Protein AF-T1ABF8-F1 (afdb_monomer)

Mean predicted aligned error: 7.38 Å

Sequence (272 aa):
TTELENREPRFGQVGGARRVARTIFLGSAPSSVSNQVTARGLDRARIVLGCLQPGQVASVYSDALNRLADRLHYLNASGDKAQDTTRFWFDTRANLRREMEDRKRRFDDKTEVRGKIADALKRVVGNTPSFDGVHIFTPHADVPDDTALRLVVLPPEHWYSRDEARAAHDAVLAYVRHNGSKPRYRSNRLIFLAPDHGTLARVTDAARTALAWGSIVDDVTEGRLNIDLLQKNQAEKELRAAEEVLPRAARECYRWLLCPVQEAPADPKPTV

Radius of gyration: 25.8 Å; Cα contacts (8 Å, |Δi|>4): 402; chains: 1; bounding box: 58×37×78 Å

Secondary structure (DSSP, 8-state):
-HHHHHH-HHHHHHTHHHHHHHHHHHHHGGGSS-TT-SS-SEEHHHHHHHH--TT--HHHHHHHHHHHHHH-TTEEESS-TTSTT-EEEE-SSPPHHHHHHHHHTTS-IIIIIHHHHHHHHHHHHTT-TT-SEEEES--TTTS--SSS-EEEE--TTS-B-SS--HHHHHHHHHHHHEETTEEPS-GGGEEEEEEBHHHHHHHHHHHHHHHHHHHHHHHHHTTSS---HHHHHHHHHHHHHHHHHHHHHHHHHEEEEE--B-SSTT-SS-B-

Organism: NCBI:txid410659

pLDDT: mean 90.38, std 8.13, range [48.5, 97.56]

Solvent-accessible surface area (backbone atoms only — not comparable to full-atom values): 14819 Å² total; per-residue (Å²): 86,68,70,59,23,72,76,35,62,80,32,41,80,70,42,28,37,52,38,42,52,49,39,32,46,66,66,9,52,79,37,60,80,43,98,76,54,93,66,60,34,39,35,44,60,60,40,44,62,68,50,61,55,93,97,60,66,65,64,60,40,55,50,33,47,52,56,43,55,73,67,41,44,34,40,41,62,77,56,61,84,89,43,61,82,26,20,33,26,55,47,96,58,69,27,69,67,46,56,29,60,64,42,35,73,69,62,48,67,83,55,59,36,43,49,51,47,48,56,34,43,46,76,72,55,57,82,48,86,92,36,81,40,66,36,73,61,59,55,43,57,78,50,84,81,54,91,57,41,32,38,39,34,49,44,83,85,25,24,33,42,98,92,49,44,61,53,28,45,58,49,52,52,48,45,41,49,24,38,56,97,40,76,39,86,45,42,88,30,54,38,36,37,22,27,30,54,92,40,42,66,58,33,53,51,35,29,30,49,26,50,21,31,44,54,51,50,50,31,41,73,71,63,76,43,91,70,56,72,68,57,48,54,48,43,53,52,52,25,52,53,32,56,63,47,33,45,54,38,44,55,70,16,53,65,45,77,46,59,67,44,66,92,50,95,81,55,93,66,67,48,102

Foldseek 3Di:
DVVVCVVPVLCVVLVLLVQLVVQFAVQQVVVQPDPPPPDGADFPVSSLVSRDDPPDDSVSNLVSNVVCCLPPQQKDWLDDSPDRRIGIHGYPHGALNVLLVVQLVVDDCVPQLQVLLQVLCCVQPVPDPQFPGEAECHQLQPDDLDPTAYEYEHTLQQADDPVDNCSVVVRLQCSLQDNDVDGRDRSQSYKYWHFHPVLSVVLSSLSSSLVSLVVVLVCVVVVVDDDDPSSNVVSVVSNVVSSVVNSVSSVVTRDDMDRFDDPDPPDPGTDD

Structure (mmCIF, N/CA/C/O backbone):
data_AF-T1ABF8-F1
#
_entry.id   AF-T1ABF8-F1
#
loop_
_atom_site.group_PDB
_atom_site.id
_atom_site.type_symbol
_atom_site.label_atom_id
_atom_site.label_alt_id
_atom_site.label_comp_id
_atom_site.label_asym_id
_atom_site.label_entity_id
_atom_site.label_seq_id
_atom_site.pdbx_PDB_ins_code
_atom_site.Cartn_x
_atom_site.Cartn_y
_atom_site.Cartn_z
_atom_site.occupancy
_atom_site.B_iso_or_equiv
_atom_site.auth_seq_id
_atom_site.auth_comp_id
_atom_site.auth_asym_id
_atom_site.auth_atom_id
_atom_site.pdbx_PDB_model_num
ATOM 1 N N . THR A 1 1 ? -23.332 1.045 14.043 1.00 85.00 1 THR A N 1
ATOM 2 C CA . THR A 1 1 ? -23.798 -0.240 14.617 1.00 85.00 1 THR A CA 1
ATOM 3 C C . THR A 1 1 ? -24.877 -0.872 13.753 1.00 85.00 1 THR A C 1
ATOM 5 O O . THR A 1 1 ? -24.666 -1.997 13.331 1.00 85.00 1 THR A O 1
ATOM 8 N N . THR A 1 2 ? -25.952 -0.156 13.400 1.00 89.06 2 THR A N 1
ATOM 9 C CA . THR A 1 2 ? -27.046 -0.661 12.540 1.00 89.06 2 THR A CA 1
ATOM 10 C C . THR A 1 2 ? -26.567 -1.196 11.190 1.00 89.06 2 THR A C 1
ATOM 12 O O . THR A 1 2 ? -26.960 -2.276 10.779 1.00 89.06 2 THR A O 1
ATOM 15 N N . GLU A 1 3 ? -25.647 -0.493 10.526 1.00 90.56 3 GLU A N 1
ATOM 16 C CA . GLU A 1 3 ? -25.069 -0.961 9.259 1.00 90.56 3 GLU A CA 1
ATOM 17 C C . GLU A 1 3 ? -24.352 -2.319 9.395 1.00 90.56 3 GLU A C 1
ATOM 19 O O . GLU A 1 3 ? -24.458 -3.169 8.515 1.00 90.56 3 GLU A O 1
ATOM 24 N N . LEU A 1 4 ? -23.641 -2.549 10.508 1.00 90.31 4 LEU A N 1
ATOM 25 C CA . LEU A 1 4 ? -22.959 -3.822 10.771 1.00 90.31 4 LEU A CA 1
ATOM 26 C C . LEU A 1 4 ? -23.971 -4.951 11.011 1.00 90.31 4 LEU A C 1
ATOM 28 O O . LEU A 1 4 ? -23.791 -6.046 10.492 1.00 90.31 4 LEU A O 1
ATOM 32 N N . GLU A 1 5 ? -25.042 -4.671 11.752 1.00 92.12 5 GLU A N 1
ATOM 33 C CA . GLU A 1 5 ? -26.131 -5.620 12.018 1.00 92.12 5 GLU A CA 1
ATOM 34 C C . GLU A 1 5 ? -26.922 -5.972 10.752 1.00 92.12 5 GLU A C 1
ATOM 36 O O . GLU A 1 5 ? -27.279 -7.130 10.564 1.00 92.12 5 GLU A O 1
ATOM 41 N N . ASN A 1 6 ? -27.137 -5.005 9.856 1.00 92.38 6 ASN A N 1
ATOM 42 C CA . ASN A 1 6 ? -27.822 -5.232 8.583 1.00 92.38 6 ASN A CA 1
ATOM 43 C C . ASN A 1 6 ? -26.978 -6.066 7.609 1.00 92.38 6 ASN A C 1
ATOM 45 O O . ASN A 1 6 ? -27.523 -6.867 6.857 1.00 92.38 6 ASN A O 1
ATOM 49 N N . ARG A 1 7 ? -25.649 -5.884 7.609 1.00 91.38 7 ARG A N 1
ATOM 50 C CA . ARG A 1 7 ? -24.738 -6.679 6.767 1.00 91.38 7 ARG A CA 1
ATOM 51 C C . ARG A 1 7 ? -24.538 -8.101 7.283 1.00 91.38 7 ARG A C 1
ATOM 53 O O . ARG A 1 7 ? -24.259 -8.991 6.489 1.00 91.38 7 ARG A O 1
ATOM 60 N N . GLU A 1 8 ? -24.637 -8.311 8.593 1.00 92.00 8 GLU A N 1
ATOM 61 C CA . GLU A 1 8 ? -24.385 -9.606 9.224 1.00 92.00 8 GLU A CA 1
ATOM 62 C C . GLU A 1 8 ? -25.587 -10.051 10.074 1.00 92.00 8 GLU A C 1
ATOM 64 O O . GLU A 1 8 ? -25.680 -9.686 11.252 1.00 92.00 8 GLU A O 1
ATOM 69 N N . PRO A 1 9 ? -26.477 -10.905 9.523 1.00 91.19 9 PRO A N 1
ATOM 70 C CA . PRO A 1 9 ? -27.715 -11.319 10.187 1.00 91.19 9 PRO A CA 1
ATOM 71 C C . PRO A 1 9 ? -27.511 -11.900 11.591 1.00 91.19 9 PRO A C 1
ATOM 73 O O . PRO A 1 9 ? -28.315 -11.647 12.487 1.00 91.19 9 PRO A O 1
ATOM 76 N N . ARG A 1 10 ? -26.394 -12.608 11.817 1.00 92.81 10 ARG A N 1
ATOM 77 C CA . ARG A 1 10 ? -26.006 -13.149 13.132 1.00 92.81 10 ARG A CA 1
ATOM 78 C C . ARG A 1 10 ? -25.895 -12.079 14.223 1.00 92.81 10 ARG A C 1
ATOM 80 O O . ARG A 1 10 ? -26.233 -12.342 15.371 1.00 92.81 10 ARG A O 1
ATOM 87 N N . PHE A 1 11 ? -25.444 -10.870 13.881 1.00 93.00 11 PHE A N 1
ATOM 88 C CA . PHE A 1 11 ? -25.396 -9.748 14.818 1.00 93.00 11 PHE A CA 1
ATOM 89 C C . PHE A 1 11 ? -26.762 -9.079 14.939 1.00 93.00 11 PHE A C 1
ATOM 91 O O . PHE A 1 11 ? -27.145 -8.688 16.041 1.00 93.00 11 PHE A O 1
ATOM 98 N N . GLY A 1 12 ? -27.503 -8.977 13.832 1.00 91.88 12 GLY A N 1
ATOM 99 C CA . GLY A 1 12 ? -28.845 -8.398 13.801 1.00 91.88 12 GLY A CA 1
ATOM 100 C C . GLY A 1 12 ? -29.843 -9.124 14.703 1.00 91.88 12 GLY A C 1
ATOM 101 O O . GLY A 1 12 ? -30.522 -8.468 15.490 1.00 91.88 12 GLY A O 1
ATOM 102 N N . GLN A 1 13 ? -29.870 -10.461 14.671 1.00 91.81 13 GLN A N 1
ATOM 103 C CA . GLN A 1 13 ? -30.802 -11.286 15.458 1.00 91.81 13 GLN A CA 1
ATOM 104 C C . GLN A 1 13 ? -30.734 -11.020 16.968 1.00 91.81 13 GLN A C 1
ATOM 106 O O . GLN A 1 13 ? -31.753 -11.051 17.653 1.00 91.81 13 GLN A O 1
ATOM 111 N N . VAL A 1 14 ? -29.540 -10.734 17.492 1.00 92.88 14 VAL A N 1
ATOM 112 C CA . VAL A 1 14 ? -29.321 -10.496 18.930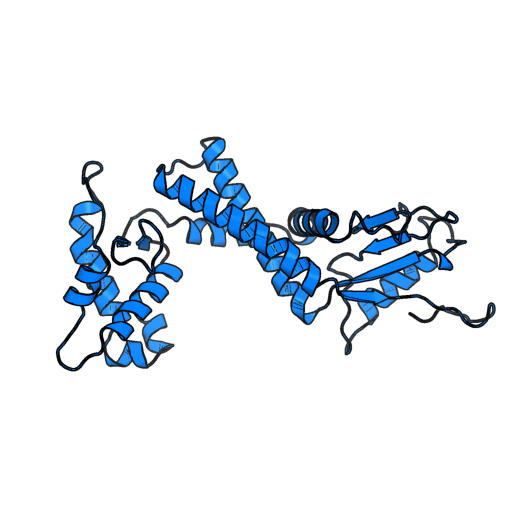 1.00 92.88 14 VAL A CA 1
ATOM 113 C C . VAL A 1 14 ? -29.104 -9.016 19.271 1.00 92.88 14 VAL A C 1
ATOM 115 O O . VAL A 1 14 ? -28.967 -8.661 20.444 1.00 92.88 14 VAL A O 1
ATOM 118 N N . GLY A 1 15 ? -29.081 -8.128 18.270 1.00 93.50 15 GLY A N 1
ATOM 119 C CA . GLY A 1 15 ? -28.676 -6.727 18.436 1.00 93.50 15 GLY A CA 1
ATOM 120 C C . GLY A 1 15 ? -27.244 -6.594 18.966 1.00 93.50 15 GLY A C 1
ATOM 121 O O . GLY A 1 15 ? -26.967 -5.761 19.835 1.00 93.50 15 GLY A O 1
ATOM 122 N N . GLY A 1 16 ? -26.355 -7.483 18.513 1.00 93.50 16 GLY A N 1
ATOM 123 C CA . GLY A 1 16 ? -25.040 -7.713 19.104 1.00 93.50 16 GLY A CA 1
ATOM 124 C C . GLY A 1 16 ? -24.152 -6.475 19.083 1.00 93.50 16 GLY A C 1
ATOM 125 O O . GLY A 1 16 ? -23.595 -6.089 20.111 1.00 93.50 16 GLY A O 1
ATOM 126 N N . ALA A 1 17 ? -24.077 -5.794 17.939 1.00 94.50 17 ALA A N 1
ATOM 127 C CA . ALA A 1 17 ? -23.240 -4.609 17.791 1.00 94.50 17 ALA A CA 1
ATOM 128 C C . ALA A 1 17 ? -23.753 -3.439 18.645 1.00 94.50 17 ALA A C 1
ATOM 130 O O . ALA A 1 17 ? -22.970 -2.693 19.233 1.00 94.50 17 ALA A O 1
ATOM 131 N N . ARG A 1 18 ? -25.075 -3.262 18.736 1.00 94.62 18 ARG A N 1
ATOM 132 C CA . ARG A 1 18 ? -25.681 -2.206 19.552 1.00 94.62 18 ARG A CA 1
ATOM 133 C C . ARG A 1 18 ? -25.487 -2.448 21.043 1.00 94.62 18 ARG A C 1
ATOM 135 O O . ARG A 1 18 ? -25.180 -1.493 21.754 1.00 94.62 18 ARG A O 1
ATOM 142 N N . ARG A 1 19 ? -25.650 -3.690 21.508 1.00 95.19 19 ARG A N 1
ATOM 143 C CA . ARG A 1 19 ? -25.398 -4.070 22.908 1.00 95.19 19 ARG A CA 1
ATOM 144 C C . ARG A 1 19 ? -23.944 -3.799 23.278 1.00 95.19 19 ARG A C 1
ATOM 146 O O . ARG A 1 19 ? -23.711 -3.035 24.204 1.00 95.19 19 ARG A O 1
ATOM 153 N N . VAL A 1 20 ? -22.993 -4.290 22.478 1.00 96.00 20 VAL A N 1
ATOM 154 C CA . VAL A 1 20 ? -21.555 -4.049 22.694 1.00 96.00 20 VAL A CA 1
ATOM 155 C C . VAL A 1 20 ? -21.240 -2.559 22.758 1.00 96.00 20 VAL A C 1
ATOM 157 O O . VAL A 1 20 ? -20.637 -2.100 23.725 1.00 96.00 20 VAL A O 1
ATOM 160 N N . ALA A 1 21 ? -21.698 -1.780 21.776 1.00 94.50 21 ALA A N 1
ATOM 161 C CA . ALA A 1 21 ? -21.443 -0.345 21.759 1.00 94.50 21 ALA A CA 1
ATOM 162 C C . ALA A 1 21 ? -22.041 0.377 22.980 1.00 94.50 21 ALA A C 1
ATOM 164 O O . ALA A 1 21 ? -21.380 1.238 23.551 1.00 94.50 21 ALA A O 1
ATOM 165 N N . ARG A 1 22 ? -23.260 0.022 23.412 1.00 94.19 22 ARG A N 1
ATOM 166 C CA . ARG A 1 22 ? -23.899 0.613 24.602 1.00 94.19 22 ARG A CA 1
ATOM 167 C C . ARG A 1 22 ? -23.165 0.252 25.887 1.00 94.19 22 ARG A C 1
ATOM 169 O O . ARG A 1 22 ? -22.944 1.137 26.706 1.00 94.19 22 ARG A O 1
ATOM 176 N N . THR A 1 23 ? -22.766 -1.007 26.042 1.00 94.56 23 THR A N 1
ATOM 177 C CA . THR A 1 23 ? -22.018 -1.475 27.214 1.00 94.56 23 THR A CA 1
ATOM 178 C C . THR A 1 23 ? -20.687 -0.744 27.335 1.00 94.56 23 THR A C 1
ATOM 180 O O . THR A 1 23 ? -20.371 -0.242 28.410 1.00 94.56 23 THR A O 1
ATOM 183 N N . ILE A 1 24 ? -19.947 -0.600 26.228 1.00 93.56 24 ILE A N 1
ATOM 184 C CA . ILE A 1 24 ? -18.704 0.182 26.214 1.00 93.56 24 ILE A CA 1
ATOM 185 C C . ILE A 1 24 ? -19.002 1.641 26.540 1.00 93.56 24 ILE A C 1
ATOM 187 O O . ILE A 1 24 ? -18.386 2.185 27.443 1.00 93.56 24 ILE A O 1
ATOM 191 N N . PHE A 1 25 ? -19.957 2.269 25.849 1.00 90.81 25 PHE A N 1
ATOM 192 C CA . PHE A 1 25 ? -20.275 3.683 26.042 1.00 90.81 25 PHE A CA 1
ATOM 193 C C . PHE A 1 25 ? -20.616 4.002 27.499 1.00 90.81 25 PHE A C 1
ATOM 195 O O . PHE A 1 25 ? -19.994 4.879 28.090 1.00 90.81 25 PHE A O 1
ATOM 202 N N . LEU A 1 26 ? -21.538 3.248 28.100 1.00 90.19 26 LEU A N 1
ATOM 203 C CA . LEU A 1 26 ? -21.964 3.461 29.483 1.00 90.19 26 LEU A CA 1
ATOM 204 C C . LEU A 1 26 ? -20.863 3.111 30.489 1.00 90.19 26 LEU A C 1
ATOM 206 O O . LEU A 1 26 ? -20.662 3.847 31.451 1.00 90.19 26 LEU A O 1
ATOM 210 N N . GLY A 1 27 ? -20.132 2.016 30.272 1.00 86.81 27 GLY A N 1
ATOM 211 C CA . GLY A 1 27 ? -19.106 1.572 31.213 1.00 86.81 27 GLY A CA 1
ATOM 212 C C . GLY A 1 27 ? -17.767 2.304 31.088 1.00 86.81 27 GLY A C 1
ATOM 213 O O . GLY A 1 27 ? -17.004 2.315 32.048 1.00 86.81 27 GLY A O 1
ATOM 214 N N . SER A 1 28 ? -17.472 2.938 29.946 1.00 83.56 28 SER A N 1
ATOM 215 C CA . SER A 1 28 ? -16.249 3.731 29.744 1.00 83.56 28 SER A CA 1
ATOM 216 C C . SER A 1 28 ? -16.435 5.234 29.972 1.00 83.56 28 SER A C 1
ATOM 218 O O . SER A 1 28 ? -15.438 5.935 30.133 1.00 83.56 28 SER A O 1
ATOM 220 N N . ALA A 1 29 ? -17.678 5.735 30.002 1.00 72.69 29 ALA A N 1
ATOM 221 C CA . ALA A 1 29 ? -17.991 7.160 30.177 1.00 72.69 29 ALA A CA 1
ATOM 222 C C . ALA A 1 29 ? -17.359 7.819 31.426 1.00 72.69 29 ALA A C 1
ATOM 224 O O . ALA A 1 29 ? -16.876 8.947 31.313 1.00 72.69 29 ALA A O 1
ATOM 225 N N . PRO A 1 30 ? -17.266 7.158 32.599 1.00 65.00 30 PRO A N 1
ATOM 226 C CA . PRO A 1 30 ? -16.587 7.746 33.759 1.00 65.00 30 PRO A CA 1
ATOM 227 C C . PRO A 1 30 ? -15.083 7.976 33.533 1.00 65.00 30 PRO A C 1
ATOM 229 O O . PRO A 1 30 ? -14.475 8.827 34.175 1.00 65.00 30 PRO A O 1
ATOM 232 N N . SER A 1 31 ? -14.471 7.226 32.609 1.00 63.84 31 SER A N 1
ATOM 233 C CA . SER A 1 31 ? -13.031 7.256 32.334 1.00 63.84 31 SER A CA 1
ATOM 234 C C . SER A 1 31 ? -12.631 8.165 31.171 1.00 63.84 31 SER A C 1
ATOM 236 O O . SER A 1 31 ? -11.440 8.334 30.923 1.00 63.84 31 SER A O 1
ATOM 238 N N . SER A 1 32 ? -13.582 8.737 30.428 1.00 57.53 32 SER A N 1
ATOM 239 C CA . SER A 1 32 ? -13.280 9.627 29.297 1.00 57.53 32 SER A CA 1
ATOM 240 C C . SER A 1 32 ? -13.036 11.084 29.702 1.00 57.53 32 SER A C 1
ATOM 242 O O . SER A 1 32 ? -12.454 11.821 28.916 1.00 57.53 32 SER A O 1
ATOM 244 N N . VAL A 1 33 ? -13.458 11.496 30.905 1.00 57.94 33 VAL A N 1
ATOM 245 C CA . VAL A 1 33 ? -13.425 12.902 31.371 1.00 57.94 33 VAL A CA 1
ATOM 246 C C . VAL A 1 33 ? -12.251 13.188 32.321 1.00 57.94 33 VAL A C 1
ATOM 248 O O . VAL A 1 33 ? -11.856 14.334 32.506 1.00 57.94 33 VAL A O 1
ATOM 251 N N . SER A 1 34 ? -11.662 12.149 32.913 1.00 55.34 34 SER A N 1
ATOM 252 C CA . SER A 1 34 ? -10.601 12.271 33.912 1.00 55.34 34 SER A CA 1
ATOM 253 C C . SER A 1 34 ? -9.258 11.811 33.336 1.00 55.34 34 SER A C 1
ATOM 255 O O . SER A 1 34 ? -9.060 10.631 33.051 1.00 55.34 34 SER A O 1
ATOM 257 N N . ASN A 1 35 ? -8.305 12.744 33.220 1.00 53.62 35 ASN A N 1
ATOM 258 C CA . ASN A 1 35 ? -6.903 12.455 32.875 1.00 53.62 35 ASN A CA 1
ATOM 259 C C . ASN A 1 35 ? -6.164 11.650 33.970 1.00 53.62 35 ASN A C 1
ATOM 261 O O . ASN A 1 35 ? -5.006 11.295 33.784 1.00 53.62 35 ASN A O 1
ATOM 265 N N . GLN A 1 36 ? -6.811 11.385 35.112 1.00 48.50 36 GLN A N 1
ATOM 266 C CA . GLN A 1 36 ? -6.239 10.702 36.277 1.00 48.50 36 GLN A CA 1
ATOM 267 C C . GLN A 1 36 ? -6.786 9.284 36.497 1.00 48.50 36 GLN A C 1
ATOM 269 O O . GLN A 1 36 ? -6.429 8.644 37.486 1.00 48.50 36 GLN A O 1
ATOM 274 N N . VAL A 1 37 ? -7.650 8.756 35.620 1.00 54.69 37 VAL A N 1
ATOM 275 C CA . VAL A 1 37 ? -8.109 7.368 35.778 1.00 54.69 37 VAL A CA 1
ATOM 276 C C . VAL A 1 37 ? -6.951 6.420 35.473 1.00 54.69 37 VAL A C 1
ATOM 278 O O . VAL A 1 37 ? -6.528 6.292 34.328 1.00 54.69 37 VAL A O 1
ATOM 281 N N . THR A 1 38 ? -6.486 5.709 36.503 1.00 56.44 38 THR A N 1
ATOM 282 C CA . THR A 1 38 ? -5.406 4.705 36.460 1.00 56.44 38 THR A CA 1
ATOM 283 C C . THR A 1 38 ? -5.627 3.602 35.431 1.00 56.44 38 THR A C 1
ATOM 285 O O . THR A 1 38 ? -4.679 2.915 35.060 1.00 56.44 38 THR A O 1
ATOM 288 N N . ALA A 1 39 ? -6.861 3.407 34.956 1.00 65.44 39 ALA A N 1
ATOM 289 C CA . ALA A 1 39 ? -7.153 2.413 33.942 1.00 65.44 39 ALA A CA 1
ATOM 290 C C . ALA A 1 39 ? -8.395 2.778 33.098 1.00 65.44 39 ALA A C 1
ATOM 292 O O . ALA A 1 39 ? -9.536 2.574 33.516 1.00 65.44 39 ALA A O 1
ATOM 293 N N . ARG A 1 40 ? -8.163 3.323 31.898 1.00 78.12 40 ARG A N 1
ATOM 294 C CA . ARG A 1 40 ? -9.200 3.784 30.959 1.00 78.12 40 ARG A CA 1
ATOM 295 C C . ARG A 1 40 ? -9.941 2.611 30.302 1.00 78.12 40 ARG A C 1
ATOM 297 O O . ARG A 1 40 ? -9.314 1.651 29.861 1.00 78.12 40 ARG A O 1
ATOM 304 N N . GLY A 1 41 ? -11.267 2.708 30.196 1.00 86.75 41 GLY A N 1
ATOM 305 C CA . GLY A 1 41 ? -12.094 1.748 29.454 1.00 86.75 41 GLY A CA 1
ATOM 306 C C . GLY A 1 41 ? -12.405 0.435 30.172 1.00 86.75 41 GLY A C 1
ATOM 307 O O . GLY A 1 41 ? -12.006 0.207 31.315 1.00 86.75 41 GLY A O 1
ATOM 308 N N . LEU A 1 42 ? -13.140 -0.431 29.472 1.00 90.69 42 LEU A N 1
ATOM 309 C CA . LEU A 1 42 ? -13.598 -1.737 29.952 1.00 90.69 42 LEU A CA 1
ATOM 310 C C . LEU A 1 42 ? -12.811 -2.868 29.299 1.00 90.69 42 LEU A C 1
ATOM 312 O O . LEU A 1 42 ? -12.587 -2.831 28.092 1.00 90.69 42 LEU A O 1
ATOM 316 N N . ASP A 1 43 ? -12.440 -3.879 30.082 1.00 90.62 43 ASP A N 1
ATOM 317 C CA . ASP A 1 43 ? -11.838 -5.108 29.561 1.00 90.62 43 ASP A CA 1
ATOM 318 C C . ASP A 1 43 ? -12.839 -5.930 28.719 1.00 90.62 43 ASP A C 1
ATOM 320 O O . ASP A 1 43 ? -14.064 -5.760 28.791 1.00 90.62 43 ASP A O 1
ATOM 324 N N . ARG A 1 44 ? -12.305 -6.827 27.884 1.00 91.06 44 ARG A N 1
ATOM 325 C CA . ARG A 1 44 ? -13.097 -7.655 26.964 1.00 91.06 44 ARG A CA 1
ATOM 326 C C . ARG A 1 44 ? -14.131 -8.501 27.709 1.00 91.06 44 ARG A C 1
ATOM 328 O O . ARG A 1 44 ? -15.284 -8.581 27.280 1.00 91.06 44 ARG A O 1
ATOM 335 N N . ALA A 1 45 ? -13.734 -9.094 28.834 1.00 89.62 45 ALA A N 1
ATOM 336 C CA . ALA A 1 45 ? -14.586 -9.961 29.640 1.00 89.62 45 ALA A CA 1
ATOM 337 C C . ALA A 1 45 ? -15.817 -9.219 30.190 1.00 89.62 45 ALA A C 1
ATOM 339 O O . ALA A 1 45 ? -16.939 -9.709 30.050 1.00 89.62 45 ALA A O 1
ATOM 340 N N . ARG A 1 46 ? -15.648 -8.006 30.737 1.00 91.12 46 ARG A N 1
ATOM 341 C CA . ARG A 1 46 ? -16.754 -7.169 31.236 1.00 91.12 46 ARG A CA 1
ATOM 342 C C . ARG A 1 46 ? -17.689 -6.735 30.121 1.00 91.12 46 ARG A C 1
ATOM 344 O O . ARG A 1 46 ? -18.899 -6.699 30.332 1.00 91.12 46 ARG A O 1
ATOM 351 N N . ILE A 1 47 ? -17.156 -6.419 28.940 1.00 94.06 47 ILE A N 1
ATOM 352 C CA . ILE A 1 47 ? -17.987 -6.048 27.788 1.00 94.06 47 ILE A CA 1
ATOM 353 C C . ILE A 1 47 ? -18.877 -7.223 27.389 1.00 94.06 47 ILE A C 1
ATOM 355 O O . ILE A 1 47 ? -20.084 -7.044 27.238 1.00 94.06 47 ILE A O 1
ATOM 359 N N . VAL A 1 48 ? -18.305 -8.422 27.248 1.00 92.81 48 VAL A N 1
ATOM 360 C CA . VAL A 1 48 ? -19.070 -9.626 26.895 1.00 92.81 48 VAL A CA 1
ATOM 361 C C . VAL A 1 48 ? -20.107 -9.936 27.973 1.00 92.81 48 VAL A C 1
ATOM 363 O O . VAL A 1 48 ? -21.277 -10.123 27.639 1.00 92.81 48 VAL A O 1
ATOM 366 N N . LEU A 1 49 ? -19.722 -9.897 29.252 1.00 92.50 49 LEU A N 1
ATOM 367 C CA . LEU A 1 49 ? -20.628 -10.123 30.380 1.00 92.50 49 LEU A CA 1
ATOM 368 C C . LEU A 1 49 ? -21.805 -9.134 30.391 1.00 92.50 49 LEU A C 1
ATOM 370 O O . LEU A 1 49 ? -22.941 -9.543 30.602 1.00 92.50 49 LEU A O 1
ATOM 374 N N . GLY A 1 50 ? -21.558 -7.853 30.107 1.00 92.31 50 GLY A N 1
ATOM 375 C CA . GLY A 1 50 ? -22.606 -6.830 30.052 1.00 92.31 50 GLY A CA 1
ATOM 376 C C . GLY A 1 50 ? -23.542 -6.941 28.841 1.00 92.31 50 GLY A C 1
ATOM 377 O O . GLY A 1 50 ? -24.597 -6.312 28.826 1.00 92.31 50 GLY A O 1
ATOM 378 N N . CYS A 1 51 ? -23.178 -7.718 27.816 1.00 93.69 51 CYS A N 1
ATOM 379 C CA . CYS A 1 51 ? -23.992 -7.896 26.608 1.00 93.69 51 CYS A CA 1
ATOM 380 C C . CYS A 1 51 ? -24.759 -9.219 26.571 1.00 93.69 51 CYS A C 1
ATOM 382 O O . CYS A 1 51 ? -25.830 -9.278 25.957 1.00 93.69 51 CYS A O 1
ATOM 384 N N . LEU A 1 52 ? -24.193 -10.266 27.176 1.00 93.38 52 LEU A N 1
ATOM 385 C CA . LEU A 1 52 ? -24.672 -11.639 27.077 1.00 93.38 52 LEU A CA 1
ATOM 386 C C . LEU A 1 52 ? -26.093 -11.784 27.645 1.00 93.38 52 LEU A C 1
ATOM 388 O O . LEU A 1 52 ? -26.470 -11.127 28.615 1.00 93.38 52 LEU A O 1
ATOM 392 N N . GLN A 1 53 ? -26.896 -12.649 27.027 1.00 91.88 53 GLN A N 1
ATOM 393 C CA . GLN A 1 53 ? -28.203 -13.069 27.539 1.00 91.88 53 GLN A CA 1
ATOM 394 C C . GLN A 1 53 ? -28.268 -14.598 27.585 1.00 91.88 53 GLN A C 1
ATOM 396 O O . GLN A 1 53 ? -27.547 -15.256 26.826 1.00 91.88 53 GLN A O 1
ATOM 401 N N . PRO A 1 54 ? -29.145 -15.177 28.424 1.00 93.00 54 PRO A N 1
ATOM 402 C CA . PRO A 1 54 ? -29.385 -16.615 28.429 1.00 93.00 54 PRO A CA 1
ATOM 403 C C . PRO A 1 54 ? -29.712 -17.152 27.026 1.00 93.00 54 PRO A C 1
ATOM 405 O O . PRO A 1 54 ? -30.459 -16.529 26.273 1.00 93.00 54 PRO A O 1
ATOM 408 N N . GLY A 1 55 ? -29.133 -18.302 26.669 1.00 90.69 55 GLY A N 1
ATOM 409 C CA . GLY A 1 55 ? -29.348 -18.955 25.370 1.00 90.69 55 GLY A CA 1
ATOM 410 C C . GLY A 1 55 ? -28.570 -18.357 24.190 1.00 90.69 55 GLY A C 1
ATOM 411 O O . GLY A 1 55 ? -28.726 -18.829 23.067 1.00 90.69 55 GLY A O 1
ATOM 412 N N . GLN A 1 56 ? -27.725 -17.345 24.409 1.00 92.94 56 GLN A N 1
ATOM 413 C CA . GLN A 1 56 ? -26.917 -16.722 23.357 1.00 92.94 56 GLN A CA 1
ATOM 414 C C . GLN A 1 56 ? -25.437 -17.093 23.471 1.00 92.94 56 GLN A C 1
ATOM 416 O O . GLN A 1 56 ? -24.911 -17.311 24.560 1.00 92.94 56 GLN A O 1
ATOM 421 N N . VAL A 1 57 ? -24.744 -17.125 22.332 1.00 93.06 57 VAL A N 1
ATOM 422 C CA . VAL A 1 57 ? -23.331 -17.516 22.266 1.00 93.06 57 VAL A CA 1
ATOM 423 C C . VAL A 1 57 ? -22.425 -16.295 22.446 1.00 93.06 57 VAL A C 1
ATOM 425 O O . VAL A 1 57 ? -22.523 -15.318 21.703 1.00 93.06 57 VAL A O 1
ATOM 428 N N . ALA A 1 58 ? -21.495 -16.362 23.402 1.00 92.38 58 ALA A N 1
ATOM 429 C CA . ALA A 1 58 ? -20.582 -15.262 23.727 1.00 92.38 58 ALA A CA 1
ATOM 430 C C . ALA A 1 58 ? -19.671 -14.845 22.554 1.00 92.38 58 ALA A C 1
ATOM 432 O O . ALA A 1 58 ? -19.383 -13.659 22.384 1.00 92.38 58 ALA A O 1
ATOM 433 N N . SER A 1 59 ? -19.278 -15.794 21.696 1.00 92.12 59 SER A N 1
ATOM 434 C CA . SER A 1 59 ? -18.412 -15.536 20.536 1.00 92.12 59 SER A CA 1
ATOM 435 C C . SER A 1 59 ? -19.007 -14.528 19.547 1.00 92.12 59 SER A C 1
ATOM 437 O O . SER A 1 59 ? -18.261 -13.768 18.932 1.00 92.12 59 SER A O 1
ATOM 439 N N . VAL A 1 60 ? -20.339 -14.450 19.443 1.00 94.19 60 VAL A N 1
ATOM 440 C CA . VAL A 1 60 ? -21.038 -13.471 18.593 1.00 94.19 60 VAL A CA 1
ATOM 441 C C . VAL A 1 60 ? -20.745 -12.044 19.062 1.00 94.19 60 VAL A C 1
ATOM 443 O O . VAL A 1 60 ? -20.473 -11.163 18.248 1.00 94.19 60 VAL A O 1
ATOM 446 N N . TYR A 1 61 ? -20.738 -11.817 20.376 1.00 94.19 61 TYR A N 1
ATOM 447 C CA . TYR A 1 61 ? -20.434 -10.516 20.974 1.00 94.19 61 TYR A CA 1
ATOM 448 C C . TYR A 1 61 ? -18.950 -10.166 20.876 1.00 94.19 61 TYR A C 1
ATOM 450 O O . TYR A 1 61 ? -18.598 -9.028 20.572 1.00 94.19 61 TYR A O 1
ATOM 458 N N . SER A 1 62 ? -18.081 -11.154 21.082 1.00 92.62 62 SER A N 1
ATOM 459 C CA . SER A 1 62 ? -16.635 -11.024 20.905 1.00 92.62 62 SER A CA 1
ATOM 460 C C . SER A 1 62 ? -16.237 -10.649 19.473 1.00 92.62 62 SER A C 1
ATOM 462 O O . SER A 1 62 ? -15.339 -9.827 19.278 1.00 92.62 62 SER A O 1
ATOM 464 N N . ASP A 1 63 ? -16.900 -11.221 18.468 1.00 93.06 63 ASP A N 1
ATOM 465 C CA . ASP A 1 63 ? -16.668 -10.882 17.063 1.00 93.06 63 ASP A CA 1
ATOM 466 C C . ASP A 1 63 ? -17.265 -9.510 16.713 1.00 93.06 63 ASP A C 1
ATOM 468 O O . ASP A 1 63 ? -16.591 -8.669 16.117 1.00 93.06 63 ASP A O 1
ATOM 472 N N . ALA A 1 64 ? -18.482 -9.211 17.186 1.00 94.12 64 ALA A N 1
ATOM 473 C CA . ALA A 1 64 ? -19.078 -7.884 17.034 1.00 94.12 64 ALA A CA 1
ATOM 474 C C . ALA A 1 64 ? -18.179 -6.776 17.620 1.00 94.12 64 ALA A C 1
ATOM 476 O O . ALA A 1 64 ? -18.011 -5.733 16.988 1.00 94.12 64 ALA A O 1
ATOM 477 N N . LEU A 1 65 ? -17.554 -7.006 18.781 1.00 94.06 65 LEU A N 1
ATOM 478 C CA . LEU A 1 65 ? -16.573 -6.097 19.383 1.00 94.06 65 LEU A CA 1
ATOM 479 C C . LEU A 1 65 ? -15.381 -5.836 18.459 1.00 94.06 65 LEU A C 1
ATOM 481 O O . LEU A 1 65 ? -15.037 -4.677 18.230 1.00 94.06 65 LEU A O 1
ATOM 485 N N . ASN A 1 66 ? -14.786 -6.885 17.887 1.00 92.06 66 ASN A N 1
ATOM 486 C CA . ASN A 1 66 ? -13.651 -6.745 16.973 1.00 92.06 66 ASN A CA 1
ATOM 487 C C . ASN A 1 66 ? -14.042 -5.937 15.724 1.00 92.06 66 ASN A C 1
ATOM 489 O O . ASN A 1 66 ? -13.381 -4.950 15.394 1.00 92.06 66 ASN A O 1
ATOM 493 N N . ARG A 1 67 ? -15.181 -6.273 15.101 1.00 91.38 67 ARG A N 1
ATOM 494 C CA . ARG A 1 67 ? -15.718 -5.560 13.928 1.00 91.38 67 ARG A CA 1
ATOM 495 C C . ARG A 1 67 ? -16.004 -4.089 14.220 1.00 91.38 67 ARG A C 1
ATOM 497 O O . ARG A 1 67 ? -15.766 -3.234 13.368 1.00 91.38 67 ARG A O 1
ATOM 504 N N . LEU A 1 68 ? -16.519 -3.777 15.409 1.00 92.25 68 LEU A N 1
ATOM 505 C CA . LEU A 1 68 ? -16.736 -2.395 15.832 1.00 92.25 68 LEU A CA 1
ATOM 506 C C . LEU A 1 68 ? -15.418 -1.669 16.079 1.00 92.25 68 LEU A C 1
ATOM 508 O O . LEU A 1 68 ? -15.277 -0.542 15.622 1.00 92.25 68 LEU A O 1
ATOM 512 N N . ALA A 1 69 ? -14.448 -2.302 16.735 1.00 89.69 69 ALA A N 1
ATOM 513 C CA . ALA A 1 69 ? -13.128 -1.718 16.960 1.00 89.69 69 ALA A CA 1
ATOM 514 C C . ALA A 1 69 ? -12.353 -1.478 15.653 1.00 89.69 69 ALA A C 1
ATOM 516 O O . ALA A 1 69 ? -11.437 -0.662 15.626 1.00 89.69 69 ALA A O 1
ATOM 517 N N . ASP A 1 70 ? -12.660 -2.204 14.575 1.00 85.12 70 ASP A N 1
ATOM 518 C CA . ASP A 1 70 ? -12.087 -1.957 13.244 1.00 85.12 70 ASP A CA 1
ATOM 519 C C . ASP A 1 70 ? -12.780 -0.820 12.483 1.00 85.12 70 ASP A C 1
ATOM 521 O O . ASP A 1 70 ? -12.137 -0.156 11.673 1.00 85.12 70 ASP A O 1
ATOM 525 N N . ARG A 1 71 ? -14.079 -0.591 12.718 1.00 86.62 71 ARG A N 1
ATOM 526 C CA . ARG A 1 71 ? -14.891 0.356 11.931 1.00 86.62 71 ARG A CA 1
ATOM 527 C C . ARG A 1 71 ? -15.161 1.686 12.621 1.00 86.62 71 ARG A C 1
ATOM 529 O O . ARG A 1 71 ? -15.314 2.700 11.951 1.00 86.62 71 ARG A O 1
ATOM 536 N N . LEU A 1 72 ? -15.310 1.690 13.942 1.00 89.25 72 LEU A N 1
ATOM 537 C CA . LEU A 1 72 ? -15.693 2.886 14.681 1.00 89.25 72 LEU A CA 1
ATOM 538 C C . LEU A 1 72 ? -14.479 3.780 14.903 1.00 89.25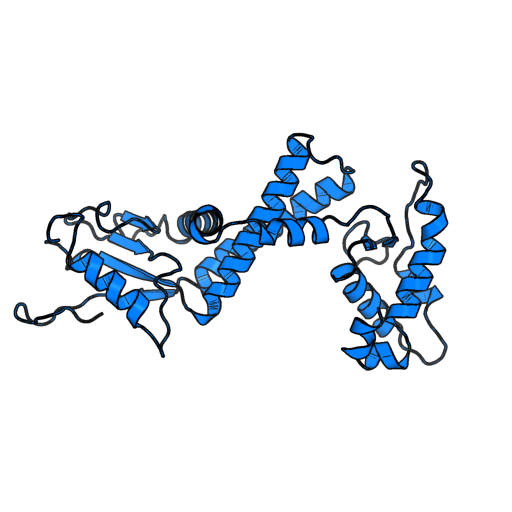 72 LEU A C 1
ATOM 540 O O . LEU A 1 72 ? -13.521 3.409 15.569 1.00 89.25 72 LEU A O 1
ATOM 544 N N . HIS A 1 73 ? -14.577 5.001 14.396 1.00 87.12 73 HIS A N 1
ATOM 545 C CA . HIS A 1 73 ? -13.512 5.996 14.438 1.00 87.12 73 HIS A CA 1
ATOM 546 C C . HIS A 1 73 ? -13.177 6.540 15.826 1.00 87.12 73 HIS A C 1
ATOM 548 O O . HIS A 1 73 ? -12.101 7.087 16.015 1.00 87.12 73 HIS A O 1
ATOM 554 N N . TYR A 1 74 ? -14.097 6.421 16.776 1.00 87.88 74 TYR A N 1
ATOM 555 C CA . TYR A 1 74 ? -13.966 6.970 18.129 1.00 87.88 74 TYR A CA 1
ATOM 556 C C . TYR A 1 74 ? -13.839 5.880 19.194 1.00 87.88 74 TYR A C 1
ATOM 558 O O . TYR A 1 74 ? -13.787 6.173 20.386 1.00 87.88 74 TYR A O 1
ATOM 566 N N . LEU A 1 75 ? -13.823 4.614 18.768 1.00 89.62 75 LEU A N 1
ATOM 567 C CA . LEU A 1 75 ? -13.586 3.483 19.648 1.00 89.62 75 LEU A CA 1
ATOM 568 C C . LEU A 1 75 ? -12.084 3.209 19.678 1.00 89.62 75 LEU A C 1
ATOM 570 O O . LEU A 1 75 ? -11.478 2.906 18.649 1.00 89.62 75 LEU A O 1
ATOM 574 N N . ASN A 1 76 ? -11.496 3.331 20.858 1.00 87.31 76 ASN A N 1
ATOM 575 C CA . ASN A 1 76 ? -10.086 3.082 21.101 1.00 87.31 76 ASN A CA 1
ATOM 576 C C . ASN A 1 76 ? -9.906 1.752 21.834 1.00 87.31 76 ASN A C 1
ATOM 578 O O . ASN A 1 76 ? -10.815 1.281 22.524 1.00 87.31 76 ASN A O 1
ATOM 582 N N . ALA A 1 77 ? -8.728 1.158 21.664 1.00 88.06 77 ALA A N 1
ATOM 583 C CA . ALA A 1 77 ? -8.313 -0.059 22.341 1.00 88.06 77 ALA A CA 1
ATOM 584 C C . ALA A 1 77 ? -6.911 0.138 22.926 1.00 88.06 77 ALA A C 1
ATOM 586 O O . ALA A 1 77 ? -6.083 0.815 22.319 1.00 88.06 77 ALA A O 1
ATOM 587 N N . SER A 1 78 ? -6.632 -0.457 24.086 1.00 84.12 78 SER A N 1
ATOM 588 C CA . SER A 1 78 ? -5.332 -0.320 24.759 1.00 84.12 78 SER A CA 1
ATOM 589 C C . SER A 1 78 ? -4.221 -1.164 24.125 1.00 84.12 78 SER A C 1
ATOM 591 O O . SER A 1 78 ? -3.072 -1.064 24.535 1.00 84.12 78 SER A O 1
ATOM 593 N N . GLY A 1 79 ? -4.544 -2.040 23.176 1.00 81.06 79 GLY A N 1
ATOM 594 C CA . GLY A 1 79 ? -3.584 -2.965 22.589 1.00 81.06 79 GLY A CA 1
ATOM 595 C C . GLY A 1 79 ? -4.254 -3.989 21.682 1.00 81.06 79 GLY A C 1
ATOM 596 O O . GLY A 1 79 ? -5.247 -3.691 21.014 1.00 81.06 79 GLY A O 1
ATOM 597 N N . ASP A 1 80 ? -3.703 -5.202 21.661 1.00 80.69 80 ASP A N 1
ATOM 598 C CA . ASP A 1 80 ? -4.191 -6.284 20.810 1.00 80.69 80 ASP A CA 1
ATOM 599 C C . ASP A 1 80 ? -5.620 -6.695 21.184 1.00 80.69 80 ASP A C 1
ATOM 601 O O . ASP A 1 80 ? -5.883 -7.218 22.264 1.00 80.69 80 ASP A O 1
ATOM 605 N N . LYS A 1 81 ? -6.554 -6.507 20.252 1.00 83.75 81 LYS A N 1
ATOM 606 C CA . LYS A 1 81 ? -7.986 -6.764 20.440 1.00 83.75 81 LYS A CA 1
ATOM 607 C C . LYS A 1 81 ? -8.284 -8.211 20.836 1.00 83.75 81 LYS A C 1
ATOM 609 O O . LYS A 1 81 ? -9.339 -8.449 21.421 1.00 83.75 81 LYS A O 1
ATOM 614 N N . ALA A 1 82 ? -7.399 -9.158 20.519 1.00 79.88 82 ALA A N 1
ATOM 615 C CA . ALA A 1 82 ? -7.571 -10.569 20.850 1.00 79.88 82 ALA A CA 1
ATOM 616 C C . ALA A 1 82 ? -7.316 -10.894 22.332 1.00 79.88 82 ALA A C 1
ATOM 618 O O . ALA A 1 82 ? -7.808 -11.914 22.806 1.00 79.88 82 ALA A O 1
ATOM 619 N N . GLN A 1 83 ? -6.583 -10.050 23.065 1.00 84.56 83 GLN A N 1
ATOM 620 C CA . GLN A 1 83 ? -6.276 -10.295 24.474 1.00 84.56 83 GLN A CA 1
ATOM 621 C C . GLN A 1 83 ? -7.452 -9.918 25.382 1.00 84.56 83 GLN A C 1
ATOM 623 O O . GLN A 1 83 ? -8.090 -8.879 25.202 1.00 84.56 83 GLN A O 1
ATOM 628 N N . ASP A 1 84 ? -7.708 -10.730 26.409 1.00 82.00 84 ASP A N 1
ATOM 629 C CA . ASP A 1 84 ? -8.795 -10.477 27.365 1.00 82.00 84 ASP A CA 1
ATOM 630 C C . ASP A 1 84 ? -8.548 -9.240 28.239 1.00 82.00 84 ASP A C 1
ATOM 632 O O . ASP A 1 84 ? -9.492 -8.571 28.665 1.00 82.00 84 ASP A O 1
ATOM 636 N N . THR A 1 85 ? -7.276 -8.901 28.459 1.00 84.38 85 THR A N 1
ATOM 637 C CA . THR A 1 85 ? -6.833 -7.711 29.197 1.00 84.38 85 THR A CA 1
ATOM 638 C C . THR A 1 85 ? -6.994 -6.418 28.400 1.00 84.38 85 THR A C 1
ATOM 640 O O . THR A 1 85 ? -6.863 -5.332 28.972 1.00 84.38 85 THR A O 1
ATOM 643 N N . THR A 1 86 ? -7.292 -6.507 27.100 1.00 87.44 86 THR A N 1
ATOM 644 C CA . THR A 1 86 ? -7.447 -5.333 26.247 1.00 87.44 86 THR A CA 1
ATOM 645 C C . THR A 1 86 ? -8.690 -4.563 26.623 1.00 87.44 86 THR A C 1
ATOM 647 O O . THR A 1 86 ? -9.800 -5.098 26.694 1.00 87.44 86 THR A O 1
ATOM 650 N N . ARG A 1 87 ? -8.482 -3.271 26.859 1.00 89.00 87 ARG A N 1
ATOM 651 C CA . ARG A 1 87 ? -9.531 -2.350 27.258 1.00 89.00 87 ARG A CA 1
ATOM 652 C C . ARG A 1 87 ? -10.030 -1.561 26.074 1.00 89.00 87 ARG A C 1
ATOM 654 O O . ARG A 1 87 ? -9.232 -1.131 25.246 1.00 89.00 87 ARG A O 1
ATOM 661 N N . PHE A 1 88 ? -11.333 -1.323 26.043 1.00 90.88 88 PHE A N 1
ATOM 662 C CA . PHE A 1 88 ? -12.008 -0.553 25.009 1.00 90.88 88 PHE A CA 1
ATOM 663 C C . PHE A 1 88 ? -12.733 0.642 25.627 1.00 90.88 88 PHE A C 1
ATOM 665 O O . PHE A 1 88 ? -13.350 0.527 26.691 1.00 90.88 88 PHE A O 1
ATOM 672 N N . TRP A 1 89 ? -12.669 1.794 24.965 1.00 90.50 89 TRP A N 1
ATOM 673 C CA . TRP A 1 89 ? -13.374 3.003 25.393 1.00 90.50 89 TRP A CA 1
ATOM 674 C C . TRP A 1 89 ? -13.733 3.895 24.214 1.00 90.50 89 TRP A C 1
ATOM 676 O O . TRP A 1 89 ? -13.038 3.920 23.197 1.00 90.50 89 TRP A O 1
ATOM 686 N N . PHE A 1 90 ? -14.805 4.665 24.379 1.00 88.50 90 PHE A N 1
ATOM 687 C CA . PHE A 1 90 ? -15.086 5.776 23.481 1.00 88.50 90 PHE A CA 1
ATOM 688 C C . PHE A 1 90 ? -14.322 7.025 23.910 1.00 88.50 90 PHE A C 1
ATOM 690 O O . PHE A 1 90 ? -14.213 7.326 25.099 1.00 88.50 90 PHE A O 1
ATOM 697 N N . ASP A 1 91 ? -13.803 7.749 22.928 1.00 82.06 91 ASP A N 1
ATOM 698 C CA . ASP A 1 91 ? -13.137 9.033 23.114 1.00 82.06 91 ASP A CA 1
ATOM 699 C C . ASP A 1 91 ? -13.710 10.066 22.137 1.00 82.06 91 ASP A C 1
ATOM 701 O O . ASP A 1 91 ? -14.244 9.712 21.088 1.00 82.06 91 ASP A O 1
ATOM 705 N N . THR A 1 92 ? -13.598 11.350 22.462 1.00 78.75 92 THR A N 1
ATOM 706 C CA . THR A 1 92 ? -13.954 12.439 21.539 1.00 78.75 92 THR A CA 1
ATOM 707 C C . THR A 1 92 ? -12.911 12.601 20.436 1.00 78.75 92 THR A C 1
ATOM 709 O O . THR A 1 92 ? -13.223 13.087 19.348 1.00 78.75 92 THR A O 1
ATOM 712 N N . ARG A 1 93 ? -11.674 12.161 20.691 1.00 76.88 93 ARG A N 1
ATOM 713 C CA . ARG A 1 93 ? -10.594 12.117 19.702 1.00 76.88 93 ARG A CA 1
ATOM 714 C C . ARG A 1 93 ? -10.705 10.865 18.837 1.00 76.88 93 ARG A C 1
ATOM 716 O O . ARG A 1 93 ? -10.978 9.770 19.331 1.00 76.88 93 ARG A O 1
ATOM 723 N N . ALA A 1 94 ? -10.492 11.038 17.535 1.00 79.88 94 ALA A N 1
ATOM 724 C CA . ALA A 1 94 ? -10.445 9.923 16.602 1.00 79.88 94 ALA A CA 1
ATOM 725 C C . ALA A 1 94 ? -9.272 8.984 16.927 1.00 79.88 94 ALA A C 1
ATOM 727 O O . ALA A 1 94 ? -8.219 9.425 17.387 1.00 79.88 94 ALA A O 1
ATOM 728 N N . ASN A 1 95 ? -9.453 7.690 16.675 1.00 85.00 95 ASN A N 1
ATOM 729 C CA . ASN A 1 95 ? -8.381 6.714 16.792 1.00 85.00 95 ASN A CA 1
ATOM 730 C C . ASN A 1 95 ? -7.371 6.864 15.643 1.00 85.00 95 ASN A C 1
ATOM 732 O O . ASN A 1 95 ? -7.695 7.347 14.554 1.00 85.00 95 ASN A O 1
ATOM 736 N N . LEU A 1 96 ? -6.144 6.395 15.881 1.00 86.81 96 LEU A N 1
ATOM 737 C CA . LEU A 1 96 ? -5.051 6.469 14.906 1.00 86.81 96 LEU A CA 1
ATOM 738 C C . LEU A 1 96 ? -5.390 5.797 13.571 1.00 86.81 96 LEU A C 1
ATOM 740 O O . LEU A 1 96 ? -4.906 6.214 12.526 1.00 86.81 96 LEU A O 1
ATOM 744 N N . ARG A 1 97 ? -6.250 4.773 13.585 1.00 85.12 97 ARG A N 1
ATOM 745 C CA . ARG A 1 97 ? -6.668 4.080 12.365 1.00 85.12 97 ARG A CA 1
ATOM 746 C C . ARG A 1 97 ? -7.507 4.975 11.455 1.00 85.12 97 ARG A C 1
ATOM 748 O O . ARG A 1 97 ? -7.305 4.946 10.248 1.00 85.12 97 ARG A O 1
ATOM 755 N N . ARG A 1 98 ? -8.433 5.766 12.008 1.00 86.50 98 ARG A N 1
ATOM 756 C CA . ARG A 1 98 ? -9.175 6.758 11.219 1.00 86.50 98 ARG A CA 1
ATOM 757 C C . ARG A 1 98 ? -8.220 7.790 10.632 1.00 86.50 98 ARG A C 1
ATOM 759 O O . ARG A 1 98 ? -8.293 8.049 9.440 1.00 86.50 98 ARG A O 1
ATOM 766 N N . GLU A 1 99 ? -7.330 8.335 11.458 1.00 87.94 99 GLU A N 1
ATOM 767 C CA . GLU A 1 99 ? -6.336 9.320 11.018 1.00 87.94 99 GLU A CA 1
ATOM 768 C C . GLU A 1 99 ? -5.495 8.767 9.856 1.00 87.94 99 GLU A C 1
ATOM 770 O O . GLU A 1 99 ? -5.283 9.448 8.855 1.00 87.94 99 GLU A O 1
ATOM 775 N N . MET A 1 100 ? -5.095 7.496 9.944 1.00 92.62 100 MET A N 1
ATOM 776 C CA . MET A 1 100 ? -4.392 6.796 8.872 1.00 92.62 100 MET A CA 1
ATOM 777 C C . MET A 1 100 ? -5.236 6.702 7.597 1.00 92.62 100 MET A C 1
ATOM 779 O O . MET A 1 100 ? -4.751 7.090 6.538 1.00 92.62 100 MET A O 1
ATOM 783 N N . GLU A 1 101 ? -6.494 6.257 7.669 1.00 90.25 101 GLU A N 1
ATOM 784 C CA . GLU A 1 101 ? -7.376 6.170 6.490 1.00 90.25 101 GLU A CA 1
ATOM 785 C C . GLU A 1 101 ? -7.651 7.544 5.853 1.00 90.25 101 GLU A C 1
ATOM 787 O O . GLU A 1 101 ? -7.717 7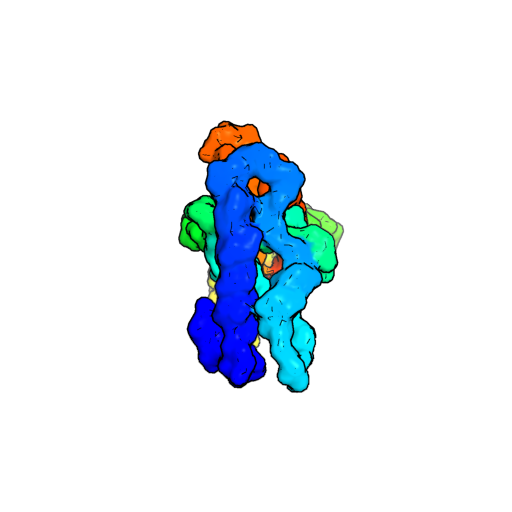.663 4.627 1.00 90.25 101 GLU A O 1
ATOM 792 N N . ASP A 1 102 ? -7.766 8.596 6.665 1.00 91.50 102 ASP A N 1
ATOM 793 C CA . ASP A 1 102 ? -7.951 9.968 6.189 1.00 91.50 102 ASP A CA 1
ATOM 794 C C . ASP A 1 102 ? -6.679 10.500 5.501 1.00 91.50 102 ASP A C 1
ATOM 796 O O . ASP A 1 102 ? -6.770 11.209 4.495 1.00 91.50 102 ASP A O 1
ATOM 800 N N . ARG A 1 103 ? -5.486 10.133 5.991 1.00 92.75 103 ARG A N 1
ATOM 801 C CA . ARG A 1 103 ? -4.195 10.461 5.357 1.00 92.75 103 ARG A CA 1
ATOM 802 C C . ARG A 1 103 ? -3.937 9.648 4.097 1.00 92.75 103 ARG A C 1
ATOM 804 O O . ARG A 1 103 ? -3.460 10.199 3.112 1.00 92.75 103 ARG A O 1
ATOM 811 N N . LYS A 1 104 ? -4.319 8.371 4.085 1.00 93.56 104 LYS A N 1
ATOM 812 C CA . LYS A 1 104 ? -4.169 7.447 2.951 1.00 93.56 104 LYS A CA 1
ATOM 813 C C . LYS A 1 104 ? -4.752 8.008 1.651 1.00 93.56 104 LYS A C 1
ATOM 815 O O . LYS A 1 104 ? -4.221 7.747 0.577 1.00 93.56 104 LYS A O 1
ATOM 820 N N . ARG A 1 105 ? -5.831 8.793 1.751 1.00 91.56 105 ARG A N 1
ATOM 821 C CA . ARG A 1 105 ? -6.514 9.443 0.618 1.00 91.56 105 ARG A CA 1
ATOM 822 C C . ARG A 1 105 ? -5.788 10.670 0.061 1.00 91.56 105 ARG A C 1
ATOM 824 O O . ARG A 1 105 ? -6.169 11.136 -1.005 1.00 91.56 105 ARG A O 1
ATOM 831 N N . ARG A 1 106 ? -4.814 11.221 0.791 1.00 93.25 106 ARG A N 1
ATOM 832 C CA . ARG A 1 106 ? -4.101 12.454 0.421 1.00 93.25 106 ARG A CA 1
ATOM 833 C C . ARG A 1 106 ? -2.885 12.191 -0.464 1.00 93.25 106 ARG A C 1
ATOM 835 O O . ARG A 1 106 ? -2.452 13.116 -1.137 1.00 93.25 106 ARG A O 1
ATOM 842 N N . PHE A 1 107 ? -2.360 10.964 -0.452 1.00 94.12 107 PHE A N 1
ATOM 843 C CA . PHE A 1 107 ? -1.169 10.609 -1.218 1.00 94.12 107 PHE A CA 1
ATOM 844 C C . PHE A 1 107 ? -1.478 10.479 -2.707 1.00 94.12 107 PHE A C 1
ATOM 846 O O . PHE A 1 107 ? -2.439 9.806 -3.093 1.00 94.12 107 PHE A O 1
ATOM 853 N N . ASP A 1 108 ? -0.633 11.090 -3.531 1.00 94.00 108 ASP A N 1
ATOM 854 C CA . ASP A 1 108 ? -0.745 11.010 -4.984 1.00 94.00 108 ASP A CA 1
ATOM 855 C C . ASP A 1 108 ? -0.101 9.727 -5.530 1.00 94.00 108 ASP A C 1
ATOM 857 O O . ASP A 1 108 ? 1.023 9.351 -5.176 1.00 94.00 108 ASP A O 1
ATOM 861 N N . ASP A 1 109 ? -0.809 9.063 -6.446 1.00 91.44 109 ASP A N 1
ATOM 862 C CA . ASP A 1 109 ? -0.367 7.778 -6.989 1.00 91.44 109 ASP A CA 1
ATOM 863 C C . ASP A 1 109 ? 0.878 7.906 -7.868 1.00 91.44 109 ASP A C 1
ATOM 865 O O . ASP A 1 109 ? 1.721 7.005 -7.903 1.00 91.44 109 ASP A O 1
ATOM 869 N N . LYS A 1 110 ? 1.010 9.026 -8.586 1.00 90.00 110 LYS A N 1
ATOM 870 C CA . LYS A 1 110 ? 2.064 9.201 -9.587 1.00 90.00 110 LYS A CA 1
ATOM 871 C C . LYS A 1 110 ? 3.398 9.583 -8.969 1.00 90.00 110 LYS A C 1
ATOM 873 O O . LYS A 1 110 ? 4.428 9.278 -9.571 1.00 90.00 110 LYS A O 1
ATOM 878 N N . THR A 1 111 ? 3.383 10.224 -7.807 1.00 93.19 111 THR A N 1
ATOM 879 C CA . THR A 1 111 ? 4.578 10.736 -7.132 1.00 93.19 111 THR A CA 1
ATOM 880 C C . THR A 1 111 ? 4.935 9.889 -5.910 1.00 93.19 111 THR A C 1
ATOM 882 O O . THR A 1 111 ? 5.828 9.043 -5.986 1.00 93.19 111 THR A O 1
ATOM 885 N N . GLU A 1 112 ? 4.225 10.066 -4.799 1.00 94.94 112 GLU A N 1
ATOM 886 C CA . GLU A 1 112 ? 4.570 9.493 -3.494 1.00 94.94 112 GLU A CA 1
ATOM 887 C C . GLU A 1 112 ? 4.406 7.972 -3.468 1.00 94.94 112 GLU A C 1
ATOM 889 O O . GLU A 1 112 ? 5.317 7.244 -3.062 1.00 94.94 112 GLU A O 1
ATOM 894 N N . VAL A 1 113 ? 3.270 7.466 -3.958 1.00 95.69 113 VAL A N 1
ATOM 895 C CA . VAL A 1 113 ? 2.993 6.022 -3.974 1.00 95.69 113 VAL A CA 1
ATOM 896 C C . VAL A 1 113 ? 3.948 5.303 -4.920 1.00 95.69 113 VAL A C 1
ATOM 898 O O . VAL A 1 113 ? 4.539 4.291 -4.537 1.00 95.69 113 VAL A O 1
ATOM 901 N N . ARG A 1 114 ? 4.168 5.851 -6.124 1.00 95.19 114 ARG A N 1
ATOM 902 C CA . ARG A 1 114 ? 5.183 5.347 -7.059 1.00 95.19 114 ARG A CA 1
ATOM 903 C C . ARG A 1 114 ? 6.556 5.287 -6.387 1.00 95.19 114 ARG A C 1
ATOM 905 O O . ARG A 1 114 ? 7.218 4.256 -6.489 1.00 95.19 114 ARG A O 1
ATOM 912 N N . GLY A 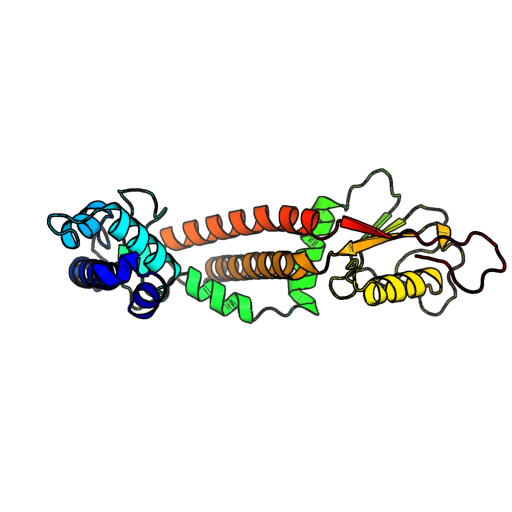1 115 ? 6.969 6.342 -5.683 1.00 96.44 115 GLY A N 1
ATOM 913 C CA . GLY A 1 115 ? 8.237 6.382 -4.951 1.00 96.44 115 GLY A CA 1
ATOM 914 C C . GLY A 1 115 ? 8.353 5.255 -3.921 1.00 96.44 115 GLY A C 1
ATOM 915 O O . GLY A 1 115 ? 9.318 4.490 -3.944 1.00 96.44 115 GLY A O 1
ATOM 916 N N . LYS A 1 116 ? 7.322 5.063 -3.088 1.00 96.69 116 LYS A N 1
ATOM 917 C CA . LYS A 1 116 ? 7.314 4.002 -2.066 1.00 96.69 116 LYS A CA 1
ATOM 918 C C . LYS A 1 116 ? 7.346 2.596 -2.682 1.00 96.69 116 LYS A C 1
ATOM 920 O O . LYS A 1 116 ? 8.045 1.722 -2.167 1.00 96.69 116 LYS A O 1
ATOM 925 N N . ILE A 1 117 ? 6.637 2.367 -3.792 1.00 96.81 117 ILE A N 1
ATOM 926 C CA . ILE A 1 117 ? 6.703 1.098 -4.537 1.00 96.81 117 ILE A CA 1
ATOM 927 C C . ILE A 1 117 ? 8.108 0.896 -5.123 1.00 96.81 117 ILE A C 1
ATOM 929 O O . ILE A 1 117 ? 8.653 -0.203 -5.023 1.00 96.81 117 ILE A O 1
ATOM 933 N N . ALA A 1 118 ? 8.722 1.943 -5.685 1.00 96.12 118 ALA A N 1
ATOM 934 C CA . ALA A 1 118 ? 10.074 1.875 -6.237 1.00 96.12 118 ALA A CA 1
ATOM 935 C C . ALA A 1 118 ? 11.095 1.460 -5.170 1.00 96.12 118 ALA A C 1
ATOM 937 O O . ALA A 1 118 ? 11.927 0.590 -5.416 1.00 96.12 118 ALA A O 1
ATOM 938 N N . ASP A 1 119 ? 11.006 2.026 -3.967 1.00 95.56 119 ASP A N 1
ATOM 939 C CA . ASP A 1 119 ? 11.898 1.678 -2.860 1.00 95.56 119 ASP A CA 1
ATOM 940 C C . ASP A 1 119 ? 11.702 0.238 -2.377 1.00 95.56 119 ASP A C 1
ATOM 942 O O . ASP A 1 119 ? 12.678 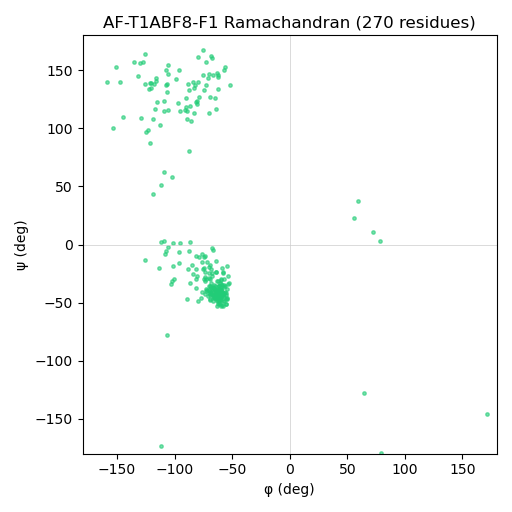-0.458 -2.080 1.00 95.56 119 ASP A O 1
ATOM 946 N N . ALA A 1 120 ? 10.461 -0.255 -2.360 1.00 95.00 120 ALA A N 1
ATOM 947 C CA . ALA A 1 120 ? 10.186 -1.660 -2.080 1.00 95.00 120 ALA A CA 1
ATOM 948 C C . ALA A 1 120 ? 10.787 -2.582 -3.155 1.00 95.00 120 ALA A C 1
ATOM 950 O O . ALA A 1 120 ? 11.415 -3.588 -2.824 1.00 95.00 120 ALA A O 1
ATOM 951 N N . LEU A 1 121 ? 10.666 -2.217 -4.434 1.00 94.94 121 LEU A N 1
ATOM 952 C CA . LEU A 1 121 ? 11.242 -2.970 -5.550 1.00 94.94 121 LEU A CA 1
ATOM 953 C C . LEU A 1 121 ? 12.771 -2.957 -5.545 1.00 94.94 121 LEU A C 1
ATOM 955 O O . LEU A 1 121 ? 13.371 -3.992 -5.825 1.00 94.94 121 LEU A O 1
ATOM 959 N N . LYS A 1 122 ? 13.416 -1.850 -5.152 1.00 93.88 122 LYS A N 1
ATOM 960 C CA . LYS A 1 122 ? 14.882 -1.788 -4.988 1.00 93.88 122 LYS A CA 1
ATOM 961 C C . LYS A 1 122 ? 15.367 -2.845 -3.999 1.00 93.88 122 LYS A C 1
ATOM 963 O O . LYS A 1 122 ? 16.348 -3.527 -4.269 1.00 93.88 122 LYS A O 1
ATOM 968 N N . ARG A 1 123 ? 14.648 -3.041 -2.889 1.00 91.06 123 ARG A N 1
ATOM 969 C CA . ARG A 1 123 ? 14.978 -4.068 -1.881 1.00 91.06 123 ARG A CA 1
ATOM 970 C C . ARG A 1 123 ? 14.730 -5.495 -2.375 1.00 91.06 123 ARG A C 1
ATOM 972 O O . ARG A 1 123 ? 15.364 -6.426 -1.891 1.00 91.06 123 ARG A O 1
ATOM 979 N N . VAL A 1 124 ? 13.782 -5.680 -3.292 1.00 89.62 124 VAL A N 1
ATOM 980 C CA . VAL A 1 124 ? 13.367 -7.001 -3.784 1.00 89.62 124 VAL A CA 1
ATOM 981 C C . VAL A 1 124 ? 14.192 -7.466 -4.984 1.00 89.62 124 VAL A C 1
ATOM 983 O O . VAL A 1 124 ? 14.609 -8.618 -5.005 1.00 89.62 124 VAL A O 1
ATOM 986 N N . VAL A 1 125 ? 14.385 -6.594 -5.974 1.00 86.44 125 VAL A N 1
ATOM 987 C CA . VAL A 1 125 ? 14.945 -6.914 -7.300 1.00 86.44 125 VAL A CA 1
ATOM 988 C C . VAL A 1 125 ? 16.305 -6.245 -7.520 1.00 86.44 125 VAL A C 1
ATOM 990 O O . VAL A 1 125 ? 17.082 -6.692 -8.359 1.00 86.44 125 VAL A O 1
ATOM 993 N N . GLY A 1 126 ? 16.633 -5.195 -6.759 1.00 79.31 126 GLY A N 1
ATOM 994 C CA . GLY A 1 126 ? 17.805 -4.349 -7.013 1.00 79.31 126 GLY A CA 1
ATOM 995 C C . GLY A 1 126 ? 19.165 -5.040 -6.889 1.00 79.31 126 GLY A C 1
ATOM 996 O O . GLY A 1 126 ? 20.144 -4.489 -7.373 1.00 79.31 126 GLY A O 1
ATOM 997 N N . ASN A 1 127 ? 19.236 -6.236 -6.296 1.00 78.44 127 ASN A N 1
ATOM 998 C CA . ASN A 1 127 ? 20.475 -7.008 -6.159 1.00 78.44 127 ASN A CA 1
ATOM 999 C C . ASN A 1 127 ? 20.402 -8.367 -6.879 1.00 78.44 127 ASN A C 1
ATOM 1001 O O . ASN A 1 127 ? 20.759 -9.402 -6.319 1.00 78.44 127 ASN A O 1
ATOM 1005 N N . THR A 1 128 ? 19.858 -8.382 -8.099 1.00 82.94 128 THR A N 1
ATOM 1006 C CA . THR A 1 128 ? 19.780 -9.606 -8.908 1.00 82.94 128 THR A CA 1
ATOM 1007 C C . THR A 1 128 ? 21.111 -9.821 -9.641 1.00 82.94 128 THR A C 1
ATOM 1009 O O . THR A 1 128 ? 21.415 -9.039 -10.539 1.00 82.94 128 THR A O 1
ATOM 1012 N N . PRO A 1 129 ? 21.892 -10.873 -9.325 1.00 82.06 129 PRO A N 1
ATOM 1013 C CA . PRO A 1 129 ? 23.257 -11.038 -9.839 1.00 82.06 129 PRO A CA 1
ATOM 1014 C C . PRO A 1 129 ? 23.313 -11.345 -11.341 1.00 82.06 129 PRO A C 1
ATOM 1016 O O . PRO A 1 129 ? 24.358 -11.200 -11.961 1.00 82.06 129 PRO A O 1
ATOM 1019 N N . SER A 1 130 ? 22.197 -11.777 -11.932 1.00 87.81 130 SER A N 1
ATOM 1020 C CA . SER A 1 130 ? 22.101 -12.098 -13.358 1.00 87.81 130 SER A CA 1
ATOM 1021 C C . SER A 1 130 ? 22.081 -10.868 -14.271 1.00 87.81 130 SER A C 1
ATOM 1023 O O . SER A 1 130 ? 22.143 -11.031 -15.486 1.00 87.81 130 SER A O 1
ATOM 1025 N N . PHE A 1 131 ? 21.945 -9.661 -13.712 1.00 91.56 131 PHE A N 1
ATOM 1026 C CA . PHE A 1 131 ? 21.868 -8.411 -14.462 1.00 91.56 131 PHE A CA 1
ATOM 1027 C C . PHE A 1 131 ? 22.974 -7.462 -14.018 1.00 91.56 131 PHE A C 1
ATOM 1029 O O . PHE A 1 131 ? 23.146 -7.215 -12.828 1.00 91.56 131 PHE A O 1
ATOM 1036 N N . ASP A 1 132 ? 23.660 -6.862 -14.985 1.00 92.88 132 ASP A N 1
ATOM 1037 C CA . ASP A 1 132 ? 24.685 -5.844 -14.741 1.00 92.88 132 ASP A CA 1
ATOM 1038 C C . ASP A 1 132 ? 24.069 -4.524 -14.232 1.00 92.88 132 ASP A C 1
ATOM 1040 O O . ASP A 1 132 ? 24.754 -3.680 -13.654 1.00 92.88 132 ASP A O 1
ATOM 1044 N N . GLY A 1 133 ? 22.762 -4.323 -14.452 1.00 92.75 133 GLY A N 1
ATOM 1045 C CA . GLY A 1 133 ? 22.022 -3.169 -13.950 1.00 92.75 133 GLY A CA 1
ATOM 1046 C C . GLY A 1 133 ? 20.513 -3.393 -13.883 1.00 92.75 133 GLY A C 1
ATOM 1047 O O . GLY A 1 133 ? 19.909 -3.957 -14.797 1.00 92.75 133 GLY A O 1
ATOM 1048 N N . VAL A 1 134 ? 19.896 -2.902 -12.805 1.00 95.69 134 VAL A N 1
ATOM 1049 C CA . VAL A 1 134 ? 18.441 -2.919 -12.598 1.00 95.69 134 VAL A CA 1
ATOM 1050 C C . VAL A 1 134 ? 17.917 -1.484 -12.577 1.00 95.69 134 VAL A C 1
ATOM 1052 O O . VAL A 1 134 ? 18.334 -0.664 -11.761 1.00 95.69 134 VAL A O 1
ATOM 1055 N N . HIS A 1 135 ? 16.982 -1.188 -13.471 1.00 95.75 135 HIS A N 1
ATOM 1056 C CA . HIS A 1 135 ? 16.417 0.135 -13.705 1.00 95.75 135 HIS A CA 1
ATOM 1057 C C . HIS A 1 135 ? 14.951 0.154 -13.284 1.00 95.75 135 HIS A C 1
ATOM 1059 O O . HIS A 1 135 ? 14.088 -0.372 -13.984 1.00 95.75 135 HIS A O 1
ATOM 1065 N N . ILE A 1 136 ? 14.658 0.738 -12.122 1.00 96.31 136 ILE A N 1
ATOM 1066 C CA . ILE A 1 136 ? 13.299 0.775 -11.571 1.00 96.31 136 ILE A CA 1
ATOM 1067 C C . ILE A 1 136 ? 12.635 2.085 -11.964 1.00 96.31 136 ILE A C 1
ATOM 1069 O O . ILE A 1 136 ? 13.069 3.152 -11.534 1.00 96.31 136 ILE A O 1
ATOM 1073 N N . PHE A 1 137 ? 11.584 1.989 -12.783 1.00 95.88 137 PHE A N 1
ATOM 1074 C CA . PHE A 1 137 ? 10.798 3.124 -13.288 1.00 95.88 137 PHE A CA 1
ATOM 1075 C C . PHE A 1 137 ? 11.639 4.185 -14.013 1.00 95.88 137 PHE A C 1
ATOM 1077 O O . PHE A 1 137 ? 11.247 5.345 -14.108 1.00 95.88 137 PHE A O 1
ATOM 1084 N N . THR A 1 138 ? 12.810 3.789 -14.510 1.00 95.94 138 THR A N 1
ATOM 1085 C CA . THR A 1 138 ? 13.754 4.671 -15.192 1.00 95.94 138 THR A CA 1
ATOM 1086 C C . THR A 1 138 ? 13.311 4.869 -16.637 1.00 95.94 138 THR A C 1
ATOM 1088 O O . THR A 1 138 ? 13.207 3.866 -17.339 1.00 95.94 138 THR A O 1
ATOM 1091 N N . PRO A 1 139 ? 13.087 6.109 -17.108 1.00 95.31 139 PRO A N 1
ATOM 1092 C CA . PRO A 1 139 ? 12.721 6.378 -18.493 1.00 95.31 139 PRO A CA 1
ATOM 1093 C C . PRO A 1 139 ? 13.733 5.811 -19.490 1.00 95.31 139 PRO A C 1
ATOM 1095 O O . PRO A 1 139 ? 14.929 5.733 -19.216 1.00 95.31 139 PRO A O 1
ATOM 1098 N N . HIS A 1 140 ? 13.273 5.497 -20.700 1.00 95.06 140 HIS A N 1
ATOM 1099 C CA . HIS A 1 140 ? 14.111 4.896 -21.743 1.00 95.06 140 HIS A CA 1
ATOM 1100 C C . HIS A 1 140 ? 15.335 5.736 -22.153 1.00 95.06 140 HIS A C 1
ATOM 1102 O O . HIS A 1 140 ? 16.261 5.176 -22.733 1.00 95.06 140 HIS A O 1
ATOM 1108 N N . ALA A 1 141 ? 15.340 7.045 -21.877 1.00 96.00 141 ALA A N 1
ATOM 1109 C CA . ALA A 1 141 ? 16.465 7.955 -22.115 1.00 96.00 141 ALA A CA 1
ATOM 1110 C C . ALA A 1 141 ? 17.627 7.781 -21.129 1.00 96.00 141 ALA A C 1
ATOM 1112 O O . ALA A 1 141 ? 18.776 8.035 -21.478 1.00 96.00 141 ALA A O 1
ATOM 1113 N N . ASP A 1 142 ? 17.320 7.323 -19.917 1.00 95.81 142 ASP A N 1
ATOM 1114 C CA . ASP A 1 142 ? 18.282 7.214 -18.820 1.00 95.81 142 ASP A CA 1
ATOM 1115 C C . ASP A 1 142 ? 18.774 5.768 -18.635 1.00 95.81 142 ASP A C 1
ATOM 1117 O O . ASP A 1 142 ? 19.575 5.474 -17.748 1.00 95.81 142 ASP A O 1
ATOM 1121 N N . VAL A 1 143 ? 18.306 4.842 -19.479 1.00 95.88 143 VAL A N 1
ATOM 1122 C CA . VAL A 1 143 ? 18.795 3.461 -19.536 1.00 95.88 143 VAL A CA 1
ATOM 1123 C C . VAL A 1 143 ? 19.942 3.388 -20.551 1.00 95.88 143 VAL A C 1
ATOM 1125 O O . VAL A 1 143 ? 19.693 3.576 -21.748 1.00 95.88 143 VAL A O 1
ATOM 1128 N N . PRO A 1 144 ? 21.185 3.080 -20.131 1.00 95.12 144 PRO A N 1
ATOM 1129 C CA . PRO A 1 144 ? 22.327 3.024 -21.041 1.00 95.12 144 PRO A CA 1
ATOM 1130 C C . PRO A 1 144 ? 22.125 2.039 -22.204 1.00 95.12 144 PRO A C 1
ATOM 1132 O O . PRO A 1 144 ? 21.402 1.050 -22.089 1.00 95.12 144 PRO A O 1
ATOM 1135 N N . ASP A 1 145 ? 22.752 2.333 -23.344 1.00 95.19 145 ASP A N 1
ATOM 1136 C CA . ASP A 1 145 ? 22.734 1.496 -24.555 1.00 95.19 145 ASP A CA 1
ATOM 1137 C C . ASP A 1 145 ? 24.114 0.856 -24.775 1.00 95.19 145 ASP A C 1
ATOM 1139 O O . ASP A 1 145 ? 24.834 1.142 -25.734 1.00 95.19 145 ASP A O 1
ATOM 1143 N N . ASP A 1 146 ? 24.530 0.036 -23.813 1.00 93.88 146 ASP A N 1
ATOM 1144 C CA . ASP A 1 146 ? 25.818 -0.655 -23.767 1.00 93.88 146 ASP A CA 1
ATOM 1145 C C . ASP A 1 146 ? 25.669 -2.178 -23.924 1.00 93.88 146 ASP A C 1
ATOM 1147 O O . ASP A 1 146 ? 24.620 -2.688 -24.307 1.00 93.88 146 ASP A O 1
ATOM 1151 N N . THR A 1 147 ? 26.764 -2.919 -23.758 1.00 93.69 147 THR A N 1
ATOM 1152 C CA . THR A 1 147 ? 26.790 -4.380 -23.947 1.00 93.69 147 THR A CA 1
ATOM 1153 C C . THR A 1 147 ? 26.280 -5.168 -22.740 1.00 93.69 147 THR A C 1
ATOM 1155 O O . THR A 1 147 ? 26.109 -6.381 -22.856 1.00 93.69 147 THR A O 1
ATOM 1158 N N . ALA A 1 148 ? 26.072 -4.494 -21.609 1.00 94.69 148 ALA A N 1
ATOM 1159 C CA . ALA A 1 148 ? 25.624 -5.062 -20.344 1.00 94.69 148 ALA A CA 1
ATOM 1160 C C . ALA A 1 148 ? 24.150 -5.492 -20.410 1.00 94.69 148 ALA A C 1
ATOM 1162 O O . ALA A 1 148 ? 23.336 -4.824 -21.046 1.00 94.69 148 ALA A O 1
ATOM 1163 N N . LEU A 1 149 ? 23.796 -6.597 -19.750 1.00 94.75 149 LEU A N 1
ATOM 1164 C CA . LEU A 1 149 ? 22.410 -7.063 -19.668 1.00 94.75 149 LEU A CA 1
ATOM 1165 C C . LEU A 1 149 ? 21.669 -6.291 -18.571 1.00 94.75 149 LEU A C 1
ATOM 1167 O O . LEU A 1 149 ? 22.065 -6.315 -17.403 1.00 94.75 149 LEU A O 1
ATOM 1171 N N . ARG A 1 150 ? 20.569 -5.628 -18.934 1.00 95.06 150 ARG A N 1
ATOM 1172 C CA . ARG A 1 150 ? 19.834 -4.725 -18.041 1.00 95.06 150 ARG A CA 1
ATOM 1173 C C . ARG A 1 150 ? 18.391 -5.177 -17.846 1.00 95.06 150 ARG A C 1
ATOM 1175 O O . ARG A 1 150 ? 17.690 -5.484 -18.810 1.00 95.06 150 ARG A O 1
ATOM 1182 N N . LEU A 1 151 ? 17.936 -5.160 -16.596 1.00 96.38 151 LEU A N 1
ATOM 1183 C CA . LEU A 1 151 ? 16.537 -5.379 -16.234 1.00 96.38 151 LEU A CA 1
ATOM 1184 C C . LEU A 1 151 ? 15.839 -4.032 -16.055 1.00 96.38 151 LEU A C 1
ATOM 1186 O O . LEU A 1 151 ? 16.234 -3.237 -15.205 1.00 96.38 151 LEU A O 1
ATOM 1190 N N . VAL A 1 152 ? 14.781 -3.784 -16.817 1.00 96.88 152 VAL A N 1
ATOM 1191 C CA . VAL A 1 152 ? 13.945 -2.587 -16.711 1.00 96.88 152 VAL A CA 1
ATOM 1192 C C . VAL A 1 152 ? 12.626 -2.962 -16.046 1.00 96.88 152 VAL A C 1
ATOM 1194 O O . VAL A 1 152 ? 11.830 -3.719 -16.594 1.00 96.88 152 VAL A O 1
ATOM 1197 N N . VAL A 1 153 ? 12.370 -2.420 -14.861 1.00 97.19 153 VAL A N 1
ATOM 1198 C CA . VAL A 1 153 ? 11.091 -2.591 -14.169 1.00 97.19 153 VAL A CA 1
ATOM 1199 C C . VAL A 1 153 ? 10.157 -1.467 -14.601 1.00 97.19 153 VAL A C 1
ATOM 1201 O O . VAL A 1 153 ? 10.424 -0.291 -14.336 1.00 97.19 153 VAL A O 1
ATOM 1204 N N . LEU A 1 154 ? 9.078 -1.831 -15.292 1.00 97.19 154 LEU A N 1
ATOM 1205 C CA . LEU A 1 154 ? 8.101 -0.891 -15.829 1.00 97.19 154 LEU A CA 1
ATOM 1206 C C . LEU A 1 154 ? 7.283 -0.242 -14.704 1.00 97.19 154 LEU A C 1
ATOM 1208 O O . LEU A 1 154 ? 7.012 -0.889 -13.699 1.00 97.19 154 LEU A O 1
ATOM 1212 N N . PRO A 1 155 ? 6.868 1.025 -14.841 1.00 96.12 155 PRO A N 1
ATOM 1213 C CA . PRO A 1 155 ? 6.034 1.688 -13.847 1.00 96.12 155 PRO A CA 1
ATOM 1214 C C . PRO A 1 155 ? 4.604 1.108 -13.775 1.00 96.12 155 PRO A C 1
ATOM 1216 O O . PRO A 1 155 ? 4.163 0.455 -14.724 1.00 96.12 155 PRO A O 1
ATOM 1219 N N . PRO A 1 156 ? 3.856 1.368 -12.680 1.00 95.62 156 PRO A N 1
ATOM 1220 C CA . PRO A 1 156 ? 2.511 0.821 -12.444 1.00 95.62 156 PRO A CA 1
ATOM 1221 C C . PRO A 1 156 ? 1.487 1.053 -13.570 1.00 95.62 156 PRO A C 1
ATOM 1223 O O . PRO A 1 156 ? 0.547 0.279 -13.724 1.00 95.62 156 PRO A O 1
ATOM 1226 N N . GLU A 1 157 ? 1.652 2.115 -14.355 1.00 94.56 157 GLU A N 1
ATOM 1227 C CA . GLU A 1 157 ? 0.783 2.480 -15.477 1.00 94.56 157 GLU A CA 1
ATOM 1228 C C . GLU A 1 157 ? 0.988 1.588 -16.709 1.00 94.56 157 GLU A C 1
ATOM 1230 O O . GLU A 1 157 ? 0.100 1.498 -17.554 1.00 94.56 157 GLU A O 1
ATOM 1235 N N . HIS A 1 158 ? 2.134 0.910 -16.805 1.00 96.19 158 HIS A N 1
ATOM 1236 C CA . HIS A 1 158 ? 2.475 -0.020 -17.882 1.00 96.19 158 HIS A CA 1
ATOM 1237 C C . HIS A 1 158 ? 2.316 -1.466 -17.403 1.00 96.19 158 HIS A C 1
ATOM 1239 O O . HIS A 1 158 ? 3.262 -2.253 -17.392 1.00 96.19 158 HIS A O 1
ATOM 1245 N N . TRP A 1 159 ? 1.103 -1.790 -16.960 1.00 96.38 159 TRP A N 1
ATOM 1246 C CA . TRP A 1 159 ? 0.731 -3.110 -16.458 1.00 96.38 159 TRP A CA 1
ATOM 1247 C C . TRP A 1 159 ? 0.454 -4.112 -17.579 1.00 96.38 159 TRP A C 1
ATOM 1249 O O . TRP A 1 159 ? 0.183 -3.751 -18.726 1.00 96.38 159 TRP A O 1
ATOM 1259 N N . TYR A 1 160 ? 0.493 -5.389 -17.209 1.00 97.12 160 TYR A N 1
ATOM 1260 C CA . TYR A 1 160 ? 0.164 -6.517 -18.065 1.00 97.12 160 TYR A CA 1
ATOM 1261 C C . TYR A 1 160 ? -0.996 -7.333 -17.476 1.00 97.12 160 TYR A C 1
ATOM 1263 O O . TYR A 1 160 ? -1.063 -7.585 -16.268 1.00 97.12 160 TYR A O 1
ATOM 1271 N N . SER A 1 161 ? -1.901 -7.767 -18.348 1.00 95.81 161 SER A N 1
ATOM 1272 C CA . SER A 1 161 ? -2.890 -8.815 -18.107 1.00 95.81 161 SER A CA 1
ATOM 1273 C C . SER A 1 161 ? -2.920 -9.749 -19.318 1.00 95.81 161 SER A C 1
ATOM 1275 O O . SER A 1 161 ? -2.575 -9.346 -20.426 1.00 95.81 161 SER A O 1
ATOM 1277 N N . ARG A 1 162 ? -3.379 -10.991 -19.136 1.00 92.00 162 ARG A N 1
ATOM 1278 C CA . ARG A 1 162 ? -3.556 -11.928 -20.261 1.00 92.00 162 ARG A CA 1
ATOM 1279 C C . ARG A 1 162 ? -4.596 -11.439 -21.270 1.00 92.00 162 ARG A C 1
ATOM 1281 O O . ARG A 1 162 ? -4.453 -11.711 -22.455 1.00 92.00 162 ARG A O 1
ATOM 1288 N N . ASP A 1 163 ? -5.606 -10.716 -20.791 1.00 93.38 163 ASP A N 1
ATOM 1289 C CA . ASP A 1 163 ? -6.685 -10.181 -21.627 1.00 93.38 163 ASP A CA 1
ATOM 1290 C C . ASP A 1 163 ? -6.297 -8.851 -22.293 1.00 93.38 163 ASP A C 1
ATOM 1292 O O . ASP A 1 163 ? -6.809 -8.512 -23.356 1.00 93.38 163 ASP A O 1
ATOM 1296 N N . GLU A 1 164 ? -5.369 -8.101 -21.687 1.00 93.44 164 GLU A N 1
ATOM 1297 C CA . GLU A 1 164 ? -4.884 -6.827 -22.214 1.00 93.44 164 GLU A CA 1
ATOM 1298 C C . GLU A 1 164 ? -3.393 -6.631 -21.913 1.00 93.44 164 GLU A C 1
ATOM 1300 O O . GLU A 1 164 ? -2.976 -6.398 -20.777 1.00 93.44 164 GLU A O 1
ATOM 1305 N N . ALA A 1 165 ? -2.588 -6.699 -22.973 1.00 93.56 165 ALA A N 1
ATOM 1306 C CA . ALA A 1 165 ? -1.132 -6.583 -22.914 1.00 93.56 165 ALA A CA 1
ATOM 1307 C C . ALA A 1 165 ? -0.600 -5.258 -23.486 1.00 93.56 165 ALA A C 1
ATOM 1309 O O . ALA A 1 165 ? 0.587 -4.949 -23.368 1.00 93.56 165 ALA A O 1
ATOM 1310 N N . ARG A 1 166 ? -1.473 -4.458 -24.113 1.00 95.06 166 ARG A N 1
ATOM 1311 C CA . ARG A 1 166 ? -1.085 -3.286 -24.906 1.00 95.06 166 ARG A CA 1
ATOM 1312 C C . ARG A 1 166 ? -0.284 -2.263 -24.100 1.00 95.06 166 ARG A C 1
ATOM 1314 O O . ARG A 1 166 ? 0.730 -1.784 -24.591 1.00 95.06 166 ARG A O 1
ATOM 1321 N N . ALA A 1 167 ? -0.697 -1.958 -22.869 1.00 95.00 167 ALA A N 1
ATOM 1322 C CA . ALA A 1 167 ? -0.041 -0.945 -22.039 1.00 95.00 167 ALA A CA 1
ATOM 1323 C C . ALA A 1 167 ? 1.435 -1.273 -21.747 1.00 95.00 167 ALA A C 1
ATOM 1325 O O . ALA A 1 167 ? 2.288 -0.388 -21.833 1.00 95.00 167 ALA A O 1
ATOM 1326 N N . ALA A 1 168 ? 1.744 -2.535 -21.437 1.00 96.00 168 ALA A N 1
ATOM 1327 C CA . ALA A 1 168 ? 3.116 -2.986 -21.234 1.00 96.00 168 ALA A CA 1
ATOM 1328 C C . ALA A 1 168 ? 3.876 -3.162 -22.559 1.00 96.00 168 ALA A C 1
ATOM 1330 O O . ALA A 1 168 ? 5.036 -2.765 -22.650 1.00 96.00 168 ALA A O 1
ATOM 1331 N N . HIS A 1 169 ? 3.234 -3.704 -23.599 1.00 95.81 169 HIS A N 1
ATOM 1332 C CA . HIS A 1 169 ? 3.875 -3.945 -24.898 1.00 95.81 169 HIS A CA 1
ATOM 1333 C C . HIS A 1 169 ? 4.267 -2.636 -25.592 1.00 95.81 169 HIS A C 1
ATOM 1335 O O . HIS A 1 169 ? 5.400 -2.507 -26.051 1.00 95.81 169 HIS A O 1
ATOM 1341 N N . ASP A 1 170 ? 3.376 -1.640 -25.619 1.00 95.75 170 ASP A N 1
ATOM 1342 C CA . ASP A 1 170 ? 3.661 -0.319 -26.190 1.00 95.75 170 ASP A CA 1
ATOM 1343 C C . ASP A 1 170 ? 4.838 0.346 -25.456 1.00 95.75 170 ASP A C 1
ATOM 1345 O O . ASP A 1 170 ? 5.716 0.934 -26.093 1.00 95.75 170 ASP A O 1
ATOM 1349 N N . ALA A 1 171 ? 4.910 0.186 -24.127 1.00 96.00 171 ALA A N 1
ATOM 1350 C CA . ALA A 1 171 ? 6.044 0.650 -23.338 1.00 96.00 171 ALA A CA 1
ATOM 1351 C C . ALA A 1 171 ? 7.336 -0.080 -23.733 1.00 96.00 171 ALA A C 1
ATOM 1353 O O . ALA A 1 171 ? 8.304 0.579 -24.102 1.00 96.00 171 ALA A O 1
ATOM 1354 N N . VAL A 1 172 ? 7.358 -1.417 -23.741 1.00 96.50 172 VAL A N 1
ATOM 1355 C CA . VAL A 1 172 ? 8.537 -2.211 -24.146 1.00 96.50 172 VAL A CA 1
ATOM 1356 C C . VAL A 1 172 ? 9.030 -1.809 -25.537 1.00 96.50 172 VAL A C 1
ATOM 1358 O O . VAL A 1 172 ? 10.221 -1.553 -2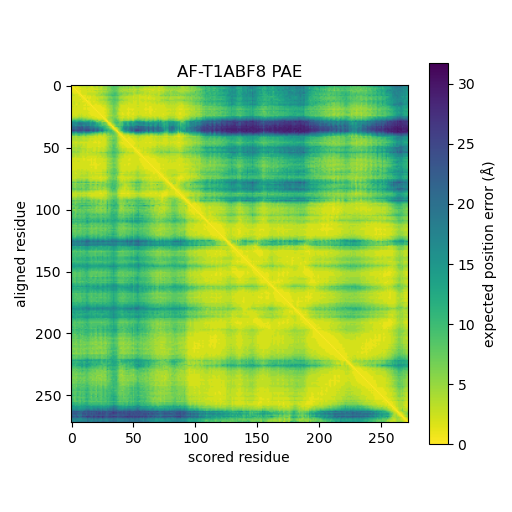5.725 1.00 96.50 172 VAL A O 1
ATOM 1361 N N . LEU A 1 173 ? 8.121 -1.666 -26.505 1.00 94.81 173 LEU A N 1
ATOM 1362 C CA . LEU A 1 173 ? 8.458 -1.241 -27.863 1.00 94.81 173 LEU A CA 1
ATOM 1363 C C . LEU A 1 173 ? 9.082 0.160 -27.904 1.00 94.81 173 LEU A C 1
ATOM 1365 O O . LEU A 1 173 ? 9.985 0.395 -28.711 1.00 94.81 173 LEU A O 1
ATOM 1369 N N . ALA A 1 174 ? 8.650 1.080 -27.038 1.00 94.81 174 ALA A N 1
ATOM 1370 C CA . ALA A 1 174 ? 9.264 2.398 -26.923 1.00 94.81 174 ALA A CA 1
ATOM 1371 C C . ALA A 1 174 ? 10.716 2.308 -26.421 1.00 94.81 174 ALA A C 1
ATOM 1373 O O . ALA A 1 174 ? 11.597 2.924 -27.022 1.00 94.81 174 ALA A O 1
ATOM 1374 N N . TYR A 1 175 ? 10.993 1.494 -25.393 1.00 95.88 175 TYR A N 1
ATOM 1375 C CA . TYR A 1 175 ? 12.364 1.281 -24.901 1.00 95.88 175 TYR A CA 1
ATOM 1376 C C . TYR A 1 175 ? 13.256 0.623 -25.948 1.00 95.88 175 TYR A C 1
ATOM 1378 O O . TYR A 1 175 ? 14.406 1.020 -26.110 1.00 95.88 175 TYR A O 1
ATOM 1386 N N . VAL A 1 176 ? 12.729 -0.370 -26.665 1.00 94.06 176 VAL A N 1
ATOM 1387 C CA . VAL A 1 176 ? 13.462 -1.105 -27.702 1.00 94.06 176 VAL A CA 1
ATOM 1388 C C . VAL A 1 176 ? 13.836 -0.205 -28.879 1.00 94.06 176 VAL A C 1
ATOM 1390 O O . VAL A 1 176 ? 14.917 -0.364 -29.437 1.00 94.06 176 VAL A O 1
ATOM 1393 N N . ARG A 1 177 ? 12.979 0.753 -29.250 1.00 92.94 177 ARG A N 1
ATOM 1394 C CA . ARG A 1 177 ? 13.229 1.656 -30.384 1.00 92.94 177 ARG A CA 1
ATOM 1395 C C . ARG A 1 177 ? 14.041 2.890 -30.017 1.00 92.94 177 ARG A C 1
ATOM 1397 O O . ARG A 1 177 ? 14.801 3.376 -30.853 1.00 92.94 177 ARG A O 1
ATOM 1404 N N . HIS A 1 178 ? 13.881 3.411 -28.802 1.00 94.81 178 HIS A N 1
ATOM 1405 C CA . HIS A 1 178 ? 14.374 4.737 -28.440 1.00 94.81 178 HIS A CA 1
ATOM 1406 C C . HIS A 1 178 ? 15.274 4.720 -27.201 1.00 94.81 178 HIS A C 1
ATOM 1408 O O . HIS A 1 178 ? 14.958 4.132 -26.168 1.00 94.81 178 HIS A O 1
ATOM 1414 N N . ASN A 1 179 ? 16.363 5.480 -27.267 1.00 93.81 179 ASN A N 1
ATOM 1415 C CA . ASN A 1 179 ? 17.162 5.903 -26.125 1.00 93.81 179 ASN A CA 1
ATOM 1416 C C . ASN A 1 179 ? 17.186 7.441 -26.089 1.00 93.81 179 ASN A C 1
ATOM 1418 O O . ASN A 1 179 ? 18.025 8.093 -26.718 1.00 93.81 179 ASN A O 1
ATOM 1422 N N . GLY A 1 180 ? 16.180 8.026 -25.434 1.00 92.62 180 GLY A N 1
ATOM 1423 C CA . GLY A 1 180 ? 15.905 9.458 -25.499 1.00 92.62 180 GLY A CA 1
ATOM 1424 C C . GLY A 1 180 ? 15.507 9.872 -26.912 1.00 92.62 180 GLY A C 1
ATOM 1425 O O . GLY A 1 180 ? 14.622 9.266 -27.511 1.00 92.62 180 GLY A O 1
ATOM 1426 N N . SER A 1 181 ? 16.172 10.888 -27.455 1.00 91.94 181 SER A N 1
ATOM 1427 C CA . SER A 1 181 ? 15.960 11.346 -28.834 1.00 91.94 181 SER A CA 1
ATOM 1428 C C . SER A 1 181 ? 16.654 10.478 -29.890 1.00 91.94 181 SER A C 1
ATOM 1430 O O . SER A 1 181 ? 16.398 10.647 -31.081 1.00 91.94 181 SER A O 1
ATOM 1432 N N . LYS A 1 182 ? 17.540 9.560 -29.481 1.00 93.69 182 LYS A N 1
ATOM 1433 C CA . LYS A 1 182 ? 18.313 8.707 -30.390 1.00 93.69 182 LYS A CA 1
ATOM 1434 C C . LYS A 1 182 ? 17.630 7.348 -30.569 1.00 93.69 182 LYS A C 1
ATOM 1436 O O . LYS A 1 182 ? 16.979 6.869 -29.638 1.00 93.69 182 LYS A O 1
ATOM 1441 N N . PRO A 1 183 ? 17.781 6.692 -31.732 1.00 93.88 183 PRO A N 1
ATOM 1442 C CA . PRO A 1 183 ? 17.421 5.285 -31.851 1.00 93.88 183 PRO A CA 1
ATOM 1443 C C . PRO A 1 183 ? 18.299 4.443 -30.915 1.0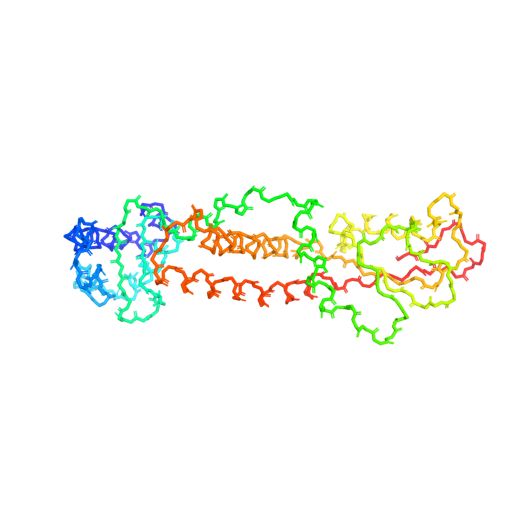0 93.88 183 PRO A C 1
ATOM 1445 O O . PRO A 1 183 ? 19.466 4.773 -30.689 1.00 93.88 183 PRO A O 1
ATOM 1448 N N . ARG A 1 184 ? 17.734 3.369 -30.361 1.00 93.75 184 ARG A N 1
ATOM 1449 C CA . ARG A 1 184 ? 18.479 2.399 -29.549 1.00 93.75 184 ARG A CA 1
ATOM 1450 C C . ARG A 1 184 ? 19.097 1.331 -30.453 1.00 93.75 184 ARG A C 1
ATOM 1452 O O . ARG A 1 184 ? 18.408 0.791 -31.312 1.00 93.75 184 ARG A O 1
ATOM 1459 N N . TYR A 1 185 ? 20.375 1.015 -30.248 1.00 92.44 185 TYR A N 1
ATOM 1460 C CA . TYR A 1 185 ? 21.118 0.067 -31.087 1.00 92.44 185 TYR A CA 1
ATOM 1461 C C . TYR A 1 185 ? 21.243 -1.326 -30.462 1.00 92.44 185 TYR A C 1
ATOM 1463 O O . TYR A 1 185 ? 21.316 -2.312 -31.192 1.00 92.44 185 TYR A O 1
ATOM 1471 N N . ARG A 1 186 ? 21.272 -1.438 -29.127 1.00 92.19 186 ARG A N 1
ATOM 1472 C CA . ARG A 1 186 ? 21.451 -2.710 -28.404 1.00 92.19 186 ARG A CA 1
ATOM 1473 C C . ARG A 1 186 ? 20.185 -3.102 -27.649 1.00 92.19 186 ARG A C 1
ATOM 1475 O O . ARG A 1 186 ? 20.197 -3.394 -26.457 1.00 92.19 186 ARG A O 1
ATOM 1482 N N . SER A 1 187 ? 19.060 -3.106 -28.356 1.00 89.81 187 SER A N 1
ATOM 1483 C CA . SER A 1 187 ? 17.747 -3.450 -27.798 1.00 89.81 187 SER A CA 1
ATOM 1484 C C . SER A 1 187 ? 17.676 -4.863 -27.211 1.00 89.81 187 SER A C 1
ATOM 1486 O O . SER A 1 187 ? 16.989 -5.073 -26.215 1.00 89.81 187 SER A O 1
ATOM 1488 N N . ASN A 1 188 ? 18.444 -5.807 -27.762 1.00 91.25 188 ASN A N 1
ATOM 1489 C CA . ASN A 1 188 ? 18.557 -7.187 -27.279 1.00 91.25 188 ASN A CA 1
ATOM 1490 C C . ASN A 1 188 ? 19.232 -7.329 -25.901 1.00 91.25 188 ASN A C 1
ATOM 1492 O O . ASN A 1 188 ? 19.362 -8.440 -25.391 1.00 91.25 188 ASN A O 1
ATOM 1496 N N . ARG A 1 189 ? 19.695 -6.225 -25.303 1.00 94.25 189 ARG A N 1
ATOM 1497 C CA . ARG A 1 189 ? 20.287 -6.190 -23.961 1.00 94.25 189 ARG A CA 1
ATOM 1498 C C . ARG A 1 189 ? 19.297 -5.807 -22.862 1.00 94.25 189 ARG A C 1
ATOM 1500 O O . ARG A 1 189 ? 19.697 -5.733 -21.701 1.00 94.25 189 ARG A O 1
ATOM 1507 N N . LEU A 1 190 ? 18.030 -5.570 -23.202 1.00 95.25 190 LEU A N 1
ATOM 1508 C CA . LEU A 1 190 ? 16.990 -5.196 -22.247 1.00 95.25 190 LEU A CA 1
ATOM 1509 C C . LEU A 1 190 ? 16.019 -6.354 -22.001 1.00 95.25 190 LEU A C 1
ATOM 1511 O O . LEU A 1 190 ? 15.470 -6.925 -22.940 1.00 95.25 190 LEU A O 1
ATOM 1515 N N . ILE A 1 191 ? 15.763 -6.639 -20.728 1.00 95.81 191 ILE A N 1
ATOM 1516 C CA . ILE A 1 191 ? 14.663 -7.495 -20.272 1.00 95.81 191 ILE A CA 1
ATOM 1517 C C . ILE A 1 191 ? 13.720 -6.637 -19.434 1.00 95.81 191 ILE A C 1
ATOM 1519 O O . ILE A 1 191 ? 14.178 -5.759 -18.702 1.00 95.81 191 ILE A O 1
ATOM 1523 N N . PHE A 1 192 ? 12.413 -6.874 -19.525 1.00 97.19 192 PHE A N 1
ATOM 1524 C CA . PHE A 1 192 ? 11.414 -6.036 -18.870 1.00 97.19 192 PHE A CA 1
ATOM 1525 C C . PHE A 1 192 ? 10.638 -6.813 -17.814 1.00 97.19 192 PHE A C 1
ATOM 1527 O O . PHE A 1 192 ? 10.281 -7.969 -18.018 1.00 97.19 192 PHE A O 1
ATOM 1534 N N . LEU A 1 193 ? 10.345 -6.162 -16.691 1.00 96.94 193 LEU A N 1
ATOM 1535 C CA . LEU A 1 193 ? 9.475 -6.685 -15.644 1.00 96.94 193 LEU A CA 1
ATOM 1536 C C . LEU A 1 193 ? 8.250 -5.782 -15.517 1.00 96.94 193 LEU A C 1
ATOM 1538 O O . LEU A 1 193 ? 8.378 -4.608 -15.167 1.00 96.94 193 LEU A O 1
ATOM 1542 N N . ALA A 1 194 ? 7.073 -6.332 -15.794 1.00 97.56 194 ALA A N 1
ATOM 1543 C CA . ALA A 1 194 ? 5.803 -5.624 -15.751 1.00 97.56 194 ALA A CA 1
ATOM 1544 C C . ALA A 1 194 ? 4.968 -6.022 -14.518 1.00 97.56 194 ALA A C 1
ATOM 1546 O O . ALA A 1 194 ? 5.009 -7.181 -14.078 1.00 97.56 194 ALA A O 1
ATOM 1547 N N . PRO A 1 195 ? 4.187 -5.080 -13.961 1.00 97.50 195 PRO A N 1
ATOM 1548 C CA . PRO A 1 195 ? 3.228 -5.385 -12.915 1.00 97.50 195 PRO A CA 1
ATOM 1549 C C . PRO A 1 195 ? 1.989 -6.093 -13.473 1.00 97.50 195 PRO A C 1
ATOM 1551 O O . PRO A 1 195 ? 1.523 -5.810 -14.576 1.00 97.50 195 PRO A O 1
ATOM 1554 N N . ASP A 1 196 ? 1.427 -6.997 -12.680 1.00 97.19 196 ASP A N 1
ATOM 1555 C CA . ASP A 1 196 ? 0.164 -7.674 -12.947 1.00 97.19 196 ASP A CA 1
ATOM 1556 C C . ASP A 1 196 ? -1.032 -6.774 -12.607 1.00 97.19 196 ASP A C 1
ATOM 1558 O O . ASP A 1 196 ? -1.160 -6.286 -11.482 1.00 97.19 196 ASP A O 1
ATOM 1562 N N . HIS A 1 197 ? -1.945 -6.588 -13.563 1.00 96.31 197 HIS A N 1
ATOM 1563 C CA . HIS A 1 197 ? -3.096 -5.699 -13.379 1.00 96.31 197 HIS A CA 1
ATOM 1564 C C . HIS A 1 197 ? -3.992 -6.099 -12.196 1.00 96.31 197 HIS A C 1
ATOM 1566 O O . HIS A 1 197 ? -4.427 -5.242 -11.425 1.00 96.31 197 HIS A O 1
ATOM 1572 N N . GLY A 1 198 ? -4.236 -7.402 -12.010 1.00 94.81 198 GLY A N 1
ATOM 1573 C CA . GLY A 1 198 ? -5.151 -7.914 -10.985 1.00 94.81 198 GLY A CA 1
ATOM 1574 C C . GLY A 1 198 ? -4.658 -7.700 -9.552 1.00 94.81 198 GLY A C 1
ATOM 1575 O O . GLY A 1 198 ? -5.457 -7.623 -8.620 1.00 94.81 198 GLY A O 1
ATOM 1576 N N . THR A 1 199 ? -3.346 -7.562 -9.363 1.00 95.94 199 THR A N 1
ATOM 1577 C CA . THR A 1 199 ? -2.724 -7.341 -8.047 1.00 95.94 199 THR A CA 1
ATOM 1578 C C . THR A 1 199 ? -2.207 -5.913 -7.851 1.00 95.94 199 THR A C 1
ATOM 1580 O O . THR A 1 199 ? -1.838 -5.544 -6.731 1.00 95.94 199 THR A O 1
ATOM 1583 N N . LEU A 1 200 ? -2.261 -5.071 -8.890 1.00 95.25 200 LEU A N 1
ATOM 1584 C CA . LEU A 1 200 ? -1.815 -3.677 -8.860 1.00 95.25 200 LEU A CA 1
ATOM 1585 C C . LEU A 1 200 ? -2.495 -2.873 -7.741 1.00 95.25 200 LEU A C 1
ATOM 1587 O O . LEU A 1 200 ? -1.828 -2.212 -6.948 1.00 95.25 200 LEU A O 1
ATOM 1591 N N . ALA A 1 201 ? -3.820 -2.987 -7.612 1.00 95.50 201 ALA A N 1
ATOM 1592 C CA . ALA A 1 201 ? -4.574 -2.273 -6.581 1.00 95.50 201 ALA A CA 1
ATOM 1593 C C . ALA A 1 201 ? -4.092 -2.618 -5.161 1.00 95.50 201 ALA A C 1
ATOM 1595 O O . ALA A 1 201 ? -4.035 -1.747 -4.295 1.00 95.50 201 ALA A O 1
ATOM 1596 N N . ARG A 1 202 ? -3.683 -3.872 -4.929 1.00 95.75 202 ARG A N 1
ATOM 1597 C CA . ARG A 1 202 ? -3.200 -4.340 -3.625 1.00 95.75 202 ARG A CA 1
ATOM 1598 C C . ARG A 1 202 ? -1.837 -3.749 -3.271 1.00 95.75 202 ARG A C 1
ATOM 1600 O O . ARG A 1 202 ? -1.638 -3.369 -2.119 1.00 95.75 202 ARG A O 1
ATOM 1607 N N . VAL A 1 203 ? -0.904 -3.662 -4.225 1.00 96.19 203 VAL A N 1
ATOM 1608 C CA . VAL A 1 203 ? 0.413 -3.057 -3.956 1.00 96.19 203 VAL A CA 1
ATOM 1609 C C . VAL A 1 203 ? 0.299 -1.545 -3.751 1.00 96.19 203 VAL A C 1
ATOM 1611 O O . VAL A 1 203 ? 0.915 -1.016 -2.827 1.00 96.19 203 VAL A O 1
ATOM 1614 N N . THR A 1 204 ? -0.552 -0.865 -4.527 1.00 96.12 204 THR A N 1
ATOM 1615 C CA . THR A 1 204 ? -0.856 0.564 -4.350 1.00 96.12 204 THR A CA 1
ATOM 1616 C C . THR A 1 204 ? -1.466 0.828 -2.974 1.00 96.12 204 THR A C 1
ATOM 1618 O O . THR A 1 204 ? -1.024 1.726 -2.259 1.00 96.12 204 THR A O 1
ATOM 1621 N N . ASP A 1 205 ? -2.434 0.011 -2.552 1.00 95.81 205 ASP A N 1
ATOM 1622 C CA . ASP A 1 205 ? -3.074 0.141 -1.242 1.00 95.81 205 ASP A CA 1
ATOM 1623 C C . ASP A 1 205 ? -2.095 -0.089 -0.078 1.00 95.81 205 ASP A C 1
ATOM 1625 O O . ASP A 1 205 ? -2.074 0.684 0.887 1.00 95.81 205 ASP A O 1
ATOM 1629 N N . ALA A 1 206 ? -1.229 -1.103 -0.196 1.00 96.31 206 ALA A N 1
ATOM 1630 C CA . ALA A 1 206 ? -0.177 -1.384 0.779 1.00 96.31 206 ALA A CA 1
ATOM 1631 C C . ALA A 1 206 ? 0.832 -0.227 0.875 1.00 96.31 206 ALA A C 1
ATOM 1633 O O . ALA A 1 206 ? 1.203 0.178 1.978 1.00 96.31 206 ALA A O 1
ATOM 1634 N N . ALA A 1 207 ? 1.231 0.351 -0.262 1.00 97.00 207 ALA A N 1
ATOM 1635 C CA . ALA A 1 207 ? 2.136 1.494 -0.306 1.00 97.00 207 ALA A CA 1
ATOM 1636 C C . ALA A 1 207 ? 1.518 2.740 0.346 1.00 97.00 207 ALA A C 1
ATOM 1638 O O . ALA A 1 207 ? 2.159 3.356 1.197 1.00 97.00 207 ALA A O 1
ATOM 1639 N N . ARG A 1 208 ? 0.255 3.066 0.032 1.00 96.81 208 ARG A N 1
ATOM 1640 C CA . ARG A 1 208 ? -0.467 4.178 0.676 1.00 96.81 208 ARG A CA 1
ATOM 1641 C C . ARG A 1 208 ? -0.617 3.971 2.183 1.00 96.81 208 ARG A C 1
ATOM 1643 O O . ARG A 1 208 ? -0.470 4.916 2.947 1.00 96.81 208 ARG A O 1
ATOM 1650 N N . THR A 1 209 ? -0.882 2.739 2.618 1.00 96.31 209 THR A N 1
ATOM 1651 C CA . THR A 1 209 ? -0.996 2.399 4.045 1.00 96.31 209 THR A CA 1
ATOM 1652 C C . THR A 1 209 ? 0.335 2.608 4.772 1.00 96.31 209 THR A C 1
ATOM 1654 O O . THR A 1 209 ? 0.363 3.217 5.839 1.00 96.31 209 THR A O 1
ATOM 1657 N N . ALA A 1 210 ? 1.449 2.169 4.178 1.00 96.94 210 ALA A N 1
ATOM 1658 C CA . ALA A 1 210 ? 2.780 2.387 4.741 1.00 96.94 210 ALA A CA 1
ATOM 1659 C C . ALA A 1 210 ? 3.160 3.880 4.786 1.00 96.94 210 ALA A C 1
ATOM 1661 O O . ALA A 1 210 ? 3.716 4.336 5.781 1.00 96.94 210 ALA A O 1
ATOM 1662 N N . LEU A 1 211 ? 2.829 4.653 3.744 1.00 97.31 211 LEU A N 1
ATOM 1663 C CA . LEU A 1 211 ? 3.039 6.107 3.714 1.00 97.31 211 LEU A CA 1
ATOM 1664 C C . LEU A 1 211 ? 2.208 6.834 4.778 1.00 97.31 211 LEU A C 1
ATOM 1666 O O . LEU A 1 211 ? 2.724 7.704 5.476 1.00 97.31 211 LEU A O 1
ATOM 1670 N N . ALA A 1 212 ? 0.942 6.450 4.945 1.00 96.75 212 ALA A N 1
ATOM 1671 C CA . ALA A 1 212 ? 0.052 7.060 5.925 1.00 96.75 212 ALA A CA 1
ATOM 1672 C C . ALA A 1 212 ? 0.523 6.821 7.363 1.00 96.75 212 ALA A C 1
ATOM 1674 O O . ALA A 1 212 ? 0.571 7.765 8.152 1.00 96.75 212 ALA A O 1
ATOM 1675 N N . TRP A 1 213 ? 0.923 5.589 7.695 1.00 96.25 213 TRP A N 1
ATOM 1676 C CA . TRP A 1 213 ? 1.517 5.299 9.000 1.00 96.25 213 TRP A CA 1
ATOM 1677 C C . TRP A 1 213 ? 2.854 6.013 9.205 1.00 96.25 213 TRP A C 1
ATOM 1679 O O . TRP A 1 213 ? 3.086 6.525 10.298 1.00 96.25 213 TRP A O 1
ATOM 1689 N N . GLY A 1 214 ? 3.690 6.105 8.164 1.00 96.31 214 GLY A N 1
ATOM 1690 C CA . GLY A 1 214 ? 4.959 6.836 8.211 1.00 96.31 214 GLY A CA 1
ATOM 1691 C C . GLY A 1 214 ? 4.735 8.301 8.565 1.00 96.31 214 GLY A C 1
ATOM 1692 O O . GLY A 1 214 ? 5.235 8.773 9.577 1.00 96.31 214 GLY A O 1
ATOM 1693 N N . SER A 1 215 ? 3.838 8.965 7.835 1.00 96.38 215 SER A N 1
ATOM 1694 C CA . SER A 1 215 ? 3.456 10.357 8.083 1.00 96.38 215 SER A CA 1
ATOM 1695 C C . SER A 1 215 ? 2.929 10.602 9.504 1.00 96.38 215 SER A C 1
ATOM 1697 O O . SER A 1 215 ? 3.186 11.661 10.074 1.00 96.38 215 SER A O 1
ATOM 1699 N N . ILE A 1 216 ? 2.189 9.653 10.092 1.00 93.94 216 ILE A N 1
ATOM 1700 C CA . ILE A 1 216 ? 1.730 9.768 11.487 1.00 93.94 216 ILE A CA 1
ATOM 1701 C C . ILE A 1 216 ? 2.918 9.708 12.445 1.00 93.94 216 ILE A C 1
ATOM 1703 O O . ILE A 1 216 ? 3.014 10.541 13.341 1.00 93.94 216 ILE A O 1
ATOM 1707 N N . VAL A 1 217 ? 3.813 8.734 12.274 1.00 95.19 217 VAL A N 1
ATOM 1708 C CA . VAL A 1 217 ? 4.995 8.579 13.134 1.00 95.19 217 VAL A CA 1
ATOM 1709 C C . VAL A 1 217 ? 5.928 9.788 13.011 1.00 95.19 217 VAL A C 1
ATOM 1711 O O . VAL A 1 217 ? 6.425 10.273 14.030 1.00 95.19 217 VAL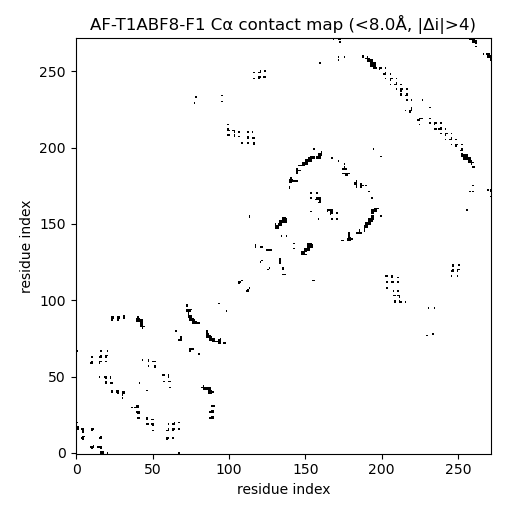 A O 1
ATOM 1714 N N . ASP A 1 218 ? 6.099 10.325 11.805 1.00 95.25 218 ASP A N 1
ATOM 1715 C CA . ASP A 1 218 ? 6.889 11.531 11.547 1.00 95.25 218 ASP A CA 1
ATOM 1716 C C . ASP A 1 218 ? 6.275 12.751 12.252 1.00 95.25 218 ASP A C 1
ATOM 1718 O O . ASP A 1 218 ? 6.958 13.443 13.003 1.00 95.25 218 ASP A O 1
ATOM 1722 N N . ASP A 1 219 ? 4.960 12.969 12.127 1.00 92.94 219 ASP A N 1
ATOM 1723 C CA . ASP A 1 219 ? 4.261 14.068 12.813 1.00 92.94 219 ASP A CA 1
ATOM 1724 C C . ASP A 1 219 ? 4.340 13.978 14.342 1.00 92.94 219 ASP A C 1
ATOM 1726 O O . ASP A 1 219 ? 4.397 15.006 15.022 1.00 92.94 219 ASP A O 1
ATOM 1730 N N . VAL A 1 220 ? 4.317 12.764 14.894 1.00 91.69 220 VAL A N 1
ATOM 1731 C CA . VAL A 1 220 ? 4.478 12.526 16.337 1.00 91.69 220 VAL A CA 1
ATOM 1732 C C . VAL A 1 220 ? 5.908 12.829 16.770 1.00 91.69 220 VAL A C 1
ATOM 1734 O O . VAL A 1 220 ? 6.123 13.411 17.831 1.00 91.69 220 VAL A O 1
ATOM 1737 N N . THR A 1 221 ? 6.888 12.453 15.950 1.00 91.56 221 THR A N 1
ATOM 1738 C CA . THR A 1 221 ? 8.311 12.687 16.222 1.00 91.56 221 THR A CA 1
ATOM 1739 C C . THR A 1 221 ? 8.652 14.176 16.150 1.00 91.56 221 THR A C 1
ATOM 1741 O O . THR A 1 221 ? 9.419 14.670 16.971 1.00 91.56 221 THR A O 1
ATOM 1744 N N . GLU A 1 222 ? 8.023 14.907 15.230 1.00 92.94 222 GLU A N 1
ATOM 1745 C CA . GLU A 1 222 ? 8.195 16.351 15.034 1.00 92.94 222 GLU A CA 1
ATOM 1746 C C . GLU A 1 222 ? 7.274 17.206 15.928 1.00 92.94 222 GLU A C 1
ATOM 1748 O O . GLU A 1 222 ? 7.285 18.433 15.846 1.00 92.94 222 GLU A O 1
ATOM 1753 N N . GLY A 1 223 ? 6.471 16.579 16.796 1.00 88.00 223 GLY A N 1
ATOM 1754 C CA . GLY A 1 223 ? 5.602 17.261 17.763 1.00 88.00 223 GLY A CA 1
ATOM 1755 C C . GLY A 1 223 ? 4.375 17.956 17.160 1.00 88.00 223 GLY A C 1
ATOM 1756 O O . GLY A 1 223 ? 3.688 18.701 17.858 1.00 88.00 223 GLY A O 1
ATOM 1757 N N . ARG A 1 224 ? 4.061 17.713 15.880 1.00 87.81 224 ARG A N 1
ATOM 1758 C CA . ARG A 1 224 ? 2.831 18.204 15.232 1.00 87.81 224 ARG A CA 1
ATOM 1759 C C . ARG A 1 224 ? 1.589 17.464 15.711 1.00 87.81 224 ARG A C 1
ATOM 1761 O O . ARG A 1 224 ? 0.502 18.041 15.728 1.00 87.81 224 ARG A O 1
ATOM 1768 N N . LEU A 1 225 ? 1.742 16.197 16.096 1.00 85.88 225 LEU A N 1
ATOM 1769 C CA . LEU A 1 225 ? 0.660 15.363 16.604 1.00 85.88 225 LEU A CA 1
ATOM 1770 C C . LEU A 1 225 ? 0.947 14.921 18.045 1.00 85.88 225 LEU A C 1
ATOM 1772 O O . LEU A 1 225 ? 1.782 14.057 18.297 1.00 85.88 225 LEU A O 1
ATOM 1776 N N . ASN A 1 226 ? 0.203 15.490 18.995 1.00 83.31 226 ASN A N 1
ATOM 1777 C CA . ASN A 1 226 ? 0.318 15.144 20.411 1.00 83.31 226 ASN A CA 1
ATOM 1778 C C . ASN A 1 226 ? -0.549 13.923 20.749 1.00 83.31 226 ASN A C 1
ATOM 1780 O O . ASN A 1 226 ? -1.773 14.032 20.858 1.00 83.31 226 ASN A O 1
ATOM 1784 N N . ILE A 1 227 ? 0.101 12.777 20.949 1.00 84.81 227 ILE A N 1
ATOM 1785 C CA . ILE A 1 227 ? -0.518 11.511 21.370 1.00 84.81 227 ILE A CA 1
ATOM 1786 C C . ILE A 1 227 ? 0.167 10.956 22.618 1.00 84.81 227 ILE A C 1
ATOM 1788 O O . ILE A 1 227 ? 1.265 11.379 22.978 1.00 84.81 227 ILE A O 1
ATOM 1792 N N . ASP A 1 228 ? -0.488 10.011 23.291 1.00 82.81 228 ASP A N 1
ATOM 1793 C CA . ASP A 1 228 ? 0.116 9.328 24.433 1.00 82.81 228 ASP A CA 1
ATOM 1794 C C . ASP A 1 228 ? 1.176 8.288 24.000 1.00 82.81 228 ASP A C 1
ATOM 1796 O O . ASP A 1 228 ? 1.306 7.927 22.825 1.00 82.81 228 ASP A O 1
ATOM 1800 N N . LEU A 1 229 ? 1.962 7.794 24.963 1.00 83.25 229 LEU A N 1
ATOM 1801 C CA . LEU A 1 229 ? 3.029 6.820 24.701 1.00 83.25 229 LEU A CA 1
ATOM 1802 C C . LEU A 1 229 ? 2.492 5.494 24.132 1.00 83.25 229 LEU A C 1
ATOM 1804 O O . LEU A 1 229 ? 3.165 4.835 23.342 1.00 83.25 229 LEU A O 1
ATOM 1808 N N . LEU A 1 230 ? 1.279 5.099 24.519 1.00 80.50 230 LEU A N 1
ATOM 1809 C CA . LEU A 1 230 ? 0.663 3.849 24.084 1.00 80.50 230 LEU A CA 1
ATOM 1810 C C . LEU A 1 230 ? 0.256 3.929 22.609 1.00 80.50 230 LEU A C 1
ATOM 1812 O O . LEU A 1 230 ? 0.552 3.025 21.831 1.00 80.50 230 LEU A O 1
ATOM 1816 N N . GLN A 1 231 ? -0.354 5.041 22.212 1.00 83.56 231 GLN A N 1
ATOM 1817 C CA . GLN A 1 231 ? -0.687 5.382 20.837 1.00 83.56 231 GLN A CA 1
ATOM 1818 C C . GLN A 1 231 ? 0.576 5.511 19.982 1.00 83.56 231 GLN A C 1
ATOM 1820 O O . GLN A 1 231 ? 0.597 4.993 18.867 1.00 83.56 231 GLN A O 1
ATOM 1825 N N . LYS A 1 232 ? 1.652 6.112 20.507 1.00 88.88 232 LYS A N 1
ATOM 1826 C CA . LYS A 1 232 ? 2.945 6.172 19.808 1.00 88.88 232 LYS A CA 1
ATOM 1827 C C . LYS A 1 232 ? 3.491 4.775 19.507 1.00 88.88 232 LYS A C 1
ATOM 1829 O O . LYS A 1 232 ? 3.754 4.460 18.349 1.00 88.88 232 LYS A O 1
ATOM 1834 N N . ASN A 1 233 ? 3.583 3.915 20.522 1.00 88.75 233 ASN A N 1
ATOM 1835 C CA . ASN A 1 233 ? 4.055 2.538 20.351 1.00 88.75 233 ASN A CA 1
ATOM 1836 C C . ASN A 1 233 ? 3.169 1.747 19.372 1.00 88.75 233 ASN A C 1
ATOM 1838 O O . ASN A 1 233 ? 3.669 0.941 18.586 1.00 88.75 233 ASN A O 1
ATOM 1842 N N . GLN A 1 234 ? 1.854 1.990 19.392 1.00 87.50 234 GLN A N 1
ATOM 1843 C CA . GLN A 1 234 ? 0.923 1.385 18.444 1.00 87.50 234 GLN A CA 1
ATOM 1844 C C . GLN A 1 234 ? 1.183 1.862 17.008 1.00 87.50 234 GLN A C 1
ATOM 1846 O O . GLN A 1 234 ? 1.240 1.027 16.109 1.00 87.50 234 GLN A O 1
ATOM 1851 N N . ALA A 1 235 ? 1.373 3.165 16.780 1.00 91.06 235 ALA A N 1
ATOM 1852 C CA . ALA A 1 235 ? 1.667 3.714 15.455 1.00 91.06 235 ALA A CA 1
ATOM 1853 C C . ALA A 1 235 ? 2.973 3.145 14.879 1.00 91.06 235 ALA A C 1
ATOM 1855 O O . ALA A 1 235 ? 3.001 2.714 13.729 1.00 91.06 235 ALA A O 1
ATOM 1856 N N . GLU A 1 236 ? 4.032 3.064 15.691 1.00 93.81 236 GLU A N 1
ATOM 1857 C CA . GLU A 1 236 ? 5.310 2.469 15.280 1.00 93.81 236 GLU A CA 1
ATOM 1858 C C . GLU A 1 236 ? 5.170 0.981 14.927 1.00 93.81 236 GLU A C 1
ATOM 1860 O O . GLU A 1 236 ? 5.759 0.509 13.952 1.00 93.81 236 GLU A O 1
ATOM 1865 N N . LYS A 1 237 ? 4.373 0.227 15.694 1.00 93.31 237 LYS A N 1
ATOM 1866 C CA . LYS A 1 237 ? 4.103 -1.189 15.415 1.00 93.31 237 LYS A CA 1
ATOM 1867 C C . LYS A 1 237 ? 3.345 -1.375 14.098 1.00 93.31 237 LYS A C 1
ATOM 1869 O O . LYS A 1 237 ? 3.718 -2.237 13.304 1.00 93.31 237 LYS A O 1
ATOM 1874 N N . GLU A 1 238 ? 2.301 -0.582 13.866 1.00 92.62 238 GLU A N 1
ATOM 1875 C CA . GLU A 1 238 ? 1.508 -0.634 12.630 1.00 92.62 238 GLU A CA 1
ATOM 1876 C C . GLU A 1 238 ? 2.328 -0.202 11.408 1.00 92.62 238 GLU A C 1
ATOM 1878 O O . GLU A 1 238 ? 2.233 -0.834 10.356 1.00 92.62 238 GLU A O 1
ATOM 1883 N N . LEU A 1 239 ? 3.197 0.805 11.557 1.00 95.69 239 LEU A N 1
ATOM 1884 C CA . LEU A 1 239 ? 4.148 1.195 10.518 1.00 95.69 239 LEU A CA 1
ATOM 1885 C C . LEU A 1 239 ? 5.050 0.019 10.134 1.00 95.69 239 LEU A C 1
ATOM 1887 O O . LEU A 1 239 ? 5.105 -0.345 8.962 1.00 95.69 239 LEU A O 1
ATOM 1891 N N . ARG A 1 240 ? 5.702 -0.624 11.113 1.00 95.88 240 ARG A N 1
ATOM 1892 C CA . ARG A 1 240 ? 6.572 -1.786 10.854 1.00 95.88 240 ARG A CA 1
ATOM 1893 C C . ARG A 1 240 ? 5.817 -2.908 10.142 1.00 95.88 240 ARG A C 1
ATOM 1895 O O . ARG A 1 240 ? 6.307 -3.438 9.149 1.00 95.88 240 ARG A O 1
ATOM 1902 N N . ALA A 1 241 ? 4.606 -3.228 10.598 1.00 94.50 241 ALA A N 1
ATOM 1903 C CA . ALA A 1 241 ? 3.773 -4.247 9.964 1.00 94.50 241 ALA A CA 1
ATOM 1904 C C . ALA A 1 241 ? 3.428 -3.890 8.505 1.00 94.50 241 ALA A C 1
ATOM 1906 O O . ALA A 1 241 ? 3.531 -4.739 7.618 1.00 94.50 241 ALA A O 1
ATOM 1907 N N . ALA A 1 242 ? 3.065 -2.634 8.228 1.00 95.06 242 ALA A N 1
ATOM 1908 C CA . ALA A 1 242 ? 2.782 -2.169 6.871 1.00 95.06 242 ALA A CA 1
ATOM 1909 C C . ALA A 1 242 ? 4.028 -2.223 5.965 1.00 95.06 242 ALA A C 1
ATOM 1911 O O . ALA A 1 242 ? 3.935 -2.620 4.799 1.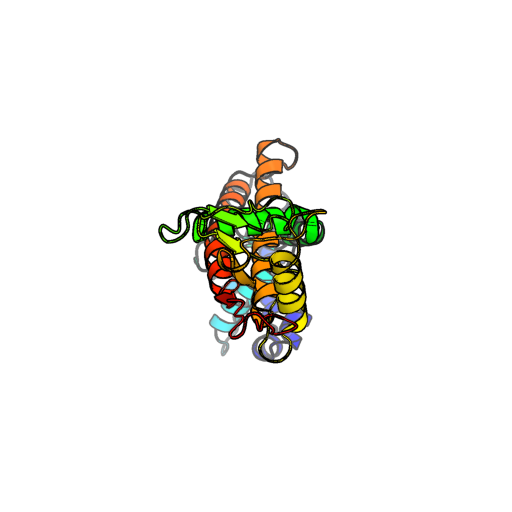00 95.06 242 ALA A O 1
ATOM 1912 N N . GLU A 1 243 ? 5.203 -1.882 6.498 1.00 95.06 243 GLU A N 1
ATOM 1913 C CA . GLU A 1 243 ? 6.470 -1.945 5.764 1.00 95.06 243 GLU A CA 1
ATOM 1914 C C . GLU A 1 243 ? 6.931 -3.373 5.456 1.00 95.06 243 GLU A C 1
ATOM 1916 O O . GLU A 1 243 ? 7.558 -3.589 4.420 1.00 95.06 243 GLU A O 1
ATOM 1921 N N . GLU A 1 244 ? 6.592 -4.360 6.287 1.00 94.75 244 GLU A N 1
ATOM 1922 C CA . GLU A 1 244 ? 6.867 -5.776 6.008 1.00 94.75 244 GLU A CA 1
ATOM 1923 C C . GLU A 1 244 ? 5.944 -6.367 4.929 1.00 94.75 244 GLU A C 1
ATOM 1925 O O . GLU A 1 244 ? 6.346 -7.259 4.171 1.00 94.75 244 GLU A O 1
ATOM 1930 N N . VAL A 1 245 ? 4.703 -5.877 4.835 1.00 95.50 245 VAL A N 1
ATOM 1931 C CA . VAL A 1 245 ? 3.717 -6.339 3.844 1.00 95.50 245 VAL A CA 1
ATOM 1932 C C . VAL A 1 245 ? 4.068 -5.859 2.436 1.00 95.50 245 VAL A C 1
ATOM 1934 O O . VAL A 1 245 ? 3.923 -6.618 1.473 1.00 95.50 245 VAL A O 1
ATOM 1937 N N . LEU A 1 246 ? 4.554 -4.623 2.297 1.00 95.75 246 LEU A N 1
ATOM 1938 C CA . LEU A 1 246 ? 4.767 -3.992 0.994 1.00 95.75 246 LEU A CA 1
ATOM 1939 C C . LEU A 1 246 ? 5.744 -4.763 0.073 1.00 95.75 246 LEU A C 1
ATOM 1941 O O . LEU A 1 246 ? 5.372 -5.011 -1.074 1.00 95.75 246 LEU A O 1
ATOM 1945 N N . PRO A 1 247 ? 6.935 -5.221 0.512 1.00 94.56 247 PRO A N 1
ATOM 1946 C CA . PRO A 1 247 ? 7.832 -6.021 -0.327 1.00 94.56 247 PRO A CA 1
ATOM 1947 C C . PRO A 1 247 ? 7.207 -7.332 -0.813 1.00 94.56 247 PRO A C 1
ATOM 1949 O O . PRO A 1 247 ? 7.484 -7.770 -1.928 1.00 94.56 247 PRO A O 1
ATOM 1952 N N . ARG A 1 248 ? 6.350 -7.964 0.001 1.00 94.44 248 ARG A N 1
ATOM 1953 C CA . ARG A 1 248 ? 5.639 -9.195 -0.383 1.00 94.44 248 ARG A CA 1
ATOM 1954 C C . ARG A 1 248 ? 4.602 -8.901 -1.464 1.00 94.44 248 ARG A C 1
ATOM 1956 O O . ARG A 1 248 ? 4.599 -9.568 -2.492 1.00 94.44 248 ARG A O 1
ATOM 1963 N N . ALA A 1 249 ? 3.804 -7.849 -1.280 1.00 95.94 249 ALA A N 1
ATOM 1964 C CA . ALA A 1 249 ? 2.843 -7.399 -2.286 1.00 95.94 249 ALA A CA 1
ATOM 1965 C C . ALA A 1 249 ? 3.532 -6.973 -3.597 1.00 95.94 249 ALA A C 1
ATOM 1967 O O . ALA A 1 249 ? 3.042 -7.282 -4.680 1.00 95.94 249 ALA A O 1
ATOM 1968 N N . ALA A 1 250 ? 4.693 -6.316 -3.512 1.00 95.75 250 ALA A N 1
ATOM 1969 C CA . ALA A 1 250 ? 5.486 -5.942 -4.679 1.00 95.75 250 ALA A CA 1
ATOM 1970 C C . ALA A 1 250 ? 5.995 -7.173 -5.449 1.00 95.75 250 ALA A C 1
ATOM 1972 O O . ALA A 1 250 ? 5.880 -7.197 -6.670 1.00 95.75 250 ALA A O 1
ATOM 1973 N N . ARG A 1 251 ? 6.487 -8.212 -4.754 1.00 94.06 251 ARG A N 1
ATOM 1974 C CA . ARG A 1 251 ? 6.888 -9.495 -5.371 1.00 94.06 251 ARG A CA 1
ATOM 1975 C C . ARG A 1 251 ? 5.733 -10.203 -6.070 1.00 94.06 251 ARG A C 1
ATOM 1977 O O . ARG A 1 251 ? 5.916 -10.743 -7.151 1.00 94.06 251 ARG A O 1
ATOM 1984 N N . GLU A 1 252 ? 4.560 -10.218 -5.445 1.00 94.44 252 GLU A N 1
ATOM 1985 C CA . GLU A 1 252 ? 3.365 -10.837 -6.028 1.00 94.44 252 GLU A CA 1
ATOM 1986 C C . GLU A 1 252 ? 2.889 -10.090 -7.286 1.00 94.44 252 GLU A C 1
ATOM 1988 O O . GLU A 1 252 ? 2.422 -10.725 -8.231 1.00 94.44 252 GLU A O 1
ATOM 1993 N N . CYS A 1 253 ? 3.033 -8.760 -7.305 1.00 96.75 253 CYS A N 1
ATOM 1994 C CA . CYS A 1 253 ? 2.589 -7.907 -8.404 1.00 96.75 253 CYS A CA 1
ATOM 1995 C C . CYS A 1 253 ? 3.561 -7.890 -9.590 1.00 96.75 253 CYS A C 1
ATOM 1997 O O . CYS A 1 253 ? 3.152 -8.086 -10.733 1.00 96.75 253 CYS A O 1
ATOM 1999 N N . TYR A 1 254 ? 4.855 -7.697 -9.343 1.00 96.44 254 TYR A N 1
ATOM 2000 C CA . TYR A 1 254 ? 5.873 -7.615 -10.391 1.00 96.44 254 TYR A CA 1
ATOM 2001 C C . TYR A 1 254 ? 6.396 -9.003 -10.750 1.00 96.44 254 TYR A C 1
ATOM 2003 O O . TYR A 1 254 ? 7.449 -9.430 -10.278 1.00 96.44 254 TYR A O 1
ATOM 2011 N N . ARG A 1 255 ? 5.628 -9.709 -11.585 1.00 94.50 255 ARG A N 1
ATOM 2012 C CA . ARG A 1 255 ? 5.881 -11.114 -11.949 1.00 94.50 255 ARG A CA 1
ATOM 2013 C C . ARG A 1 255 ? 5.974 -11.389 -13.448 1.00 94.50 255 ARG A C 1
ATOM 2015 O O . ARG A 1 255 ? 6.384 -12.481 -13.828 1.00 94.50 255 ARG A O 1
ATOM 2022 N N . TRP A 1 256 ? 5.557 -10.450 -14.296 1.00 96.25 256 TRP A N 1
ATOM 2023 C CA . TRP A 1 256 ? 5.516 -10.664 -15.741 1.00 96.25 256 TRP A CA 1
ATOM 2024 C C . TRP A 1 256 ? 6.842 -10.259 -16.364 1.00 96.25 256 TRP A C 1
ATOM 2026 O O . TRP A 1 256 ? 7.158 -9.074 -16.435 1.00 96.25 256 TRP A O 1
ATOM 2036 N N . LEU A 1 257 ? 7.619 -11.246 -16.799 1.00 95.31 257 LEU A N 1
ATOM 2037 C CA . LEU A 1 257 ? 8.844 -11.010 -17.549 1.00 95.31 257 LEU A CA 1
ATOM 2038 C C . LEU A 1 257 ? 8.499 -10.891 -19.036 1.00 95.31 257 LEU A C 1
ATOM 2040 O O . LEU A 1 257 ? 7.959 -11.833 -19.612 1.00 95.31 257 LEU A O 1
ATOM 2044 N N . LEU A 1 258 ? 8.794 -9.741 -19.634 1.00 95.25 258 LEU A N 1
ATOM 2045 C CA . LEU A 1 258 ? 8.574 -9.471 -21.051 1.00 95.25 258 LEU A CA 1
ATOM 2046 C C . LEU A 1 258 ? 9.932 -9.414 -21.754 1.00 95.25 258 LEU A C 1
ATOM 2048 O O . LEU A 1 258 ? 10.818 -8.642 -21.369 1.00 95.25 258 LEU A O 1
ATOM 2052 N N . CYS A 1 259 ? 10.087 -10.247 -22.776 1.00 93.81 259 CYS A N 1
ATOM 2053 C CA . CYS A 1 259 ? 11.344 -10.451 -23.483 1.00 93.81 259 CYS A CA 1
ATOM 2054 C C . CYS A 1 259 ? 11.116 -10.161 -24.968 1.00 93.81 259 CYS A C 1
ATOM 2056 O O . CYS A 1 259 ? 10.616 -11.038 -25.667 1.00 93.81 259 CYS A O 1
ATOM 2058 N N . PRO A 1 260 ? 11.464 -8.962 -25.467 1.00 91.75 260 PRO A N 1
ATOM 2059 C CA . PRO A 1 260 ? 11.293 -8.659 -26.877 1.00 91.75 260 PRO A CA 1
ATOM 2060 C C . PRO A 1 260 ? 12.202 -9.552 -27.729 1.00 91.75 260 PRO A C 1
ATOM 2062 O O . PRO A 1 260 ? 13.418 -9.590 -27.533 1.00 91.75 260 PRO A O 1
ATOM 2065 N N . VAL A 1 261 ? 11.609 -10.240 -28.699 1.00 89.50 261 VAL A N 1
ATOM 2066 C CA . VAL A 1 261 ? 12.287 -11.115 -29.654 1.00 89.50 261 VAL A CA 1
ATOM 2067 C C . VAL A 1 261 ? 12.080 -10.583 -31.066 1.00 89.50 261 VAL A C 1
ATOM 2069 O O . VAL A 1 261 ? 10.991 -10.154 -31.449 1.00 89.50 261 VAL A O 1
ATOM 2072 N N . GLN A 1 262 ? 13.145 -10.625 -31.856 1.00 86.06 262 GLN A N 1
ATOM 2073 C CA . GLN A 1 262 ? 13.102 -10.386 -33.290 1.00 86.06 262 GLN A CA 1
ATOM 2074 C C . GLN A 1 262 ? 13.818 -11.554 -33.964 1.00 86.06 262 GLN A C 1
ATOM 2076 O O . GLN A 1 262 ? 15.030 -11.697 -33.811 1.00 86.06 262 GLN A O 1
ATOM 2081 N N . GLU A 1 263 ? 13.060 -12.421 -34.635 1.00 83.69 263 GLU A N 1
ATOM 2082 C CA . GLU A 1 263 ? 13.599 -13.651 -35.223 1.00 83.69 263 GLU A CA 1
ATOM 2083 C C . GLU A 1 263 ? 14.357 -13.356 -36.518 1.00 83.69 263 GLU A C 1
ATOM 2085 O O . GLU A 1 263 ? 15.487 -13.819 -36.688 1.00 83.69 263 GLU A O 1
ATOM 2090 N N . ALA A 1 264 ? 13.779 -12.538 -37.405 1.00 83.94 264 ALA A N 1
ATOM 2091 C CA . ALA A 1 264 ? 14.440 -12.104 -38.625 1.00 83.94 264 ALA A CA 1
ATOM 2092 C C . ALA A 1 264 ? 14.865 -10.624 -38.537 1.00 83.94 264 ALA A C 1
ATOM 2094 O O . ALA A 1 264 ? 14.074 -9.763 -38.143 1.00 83.94 264 ALA A O 1
ATOM 2095 N N . PRO A 1 265 ? 16.079 -10.263 -39.001 1.00 75.00 265 PRO A N 1
ATOM 2096 C CA . PRO A 1 265 ? 16.529 -8.867 -39.038 1.00 75.00 265 PRO A CA 1
ATOM 2097 C C . PRO A 1 265 ? 15.615 -7.935 -39.850 1.00 75.00 265 PRO A C 1
ATOM 2099 O O . PRO A 1 265 ? 15.609 -6.729 -39.625 1.00 75.00 265 PRO A O 1
ATOM 2102 N N . ALA A 1 266 ? 14.864 -8.494 -40.804 1.00 78.94 266 ALA A N 1
ATOM 2103 C CA . ALA A 1 266 ? 13.943 -7.766 -41.672 1.00 78.94 266 ALA A CA 1
ATOM 2104 C C . ALA A 1 266 ? 12.532 -7.599 -41.078 1.00 78.94 266 ALA A C 1
ATOM 2106 O O . ALA A 1 266 ? 11.706 -6.917 -41.687 1.00 78.94 266 ALA A O 1
ATOM 2107 N N . ASP A 1 267 ? 12.241 -8.203 -39.919 1.00 81.44 267 ASP A N 1
ATOM 2108 C CA . ASP A 1 267 ? 10.917 -8.095 -39.313 1.00 81.44 267 ASP A CA 1
ATOM 2109 C C . ASP A 1 267 ? 10.600 -6.634 -38.959 1.00 81.44 267 ASP A C 1
ATOM 2111 O O . ASP A 1 267 ? 11.423 -5.939 -38.355 1.00 81.44 267 ASP A O 1
ATOM 2115 N N . PRO A 1 268 ? 9.397 -6.139 -39.296 1.00 75.19 268 PRO A N 1
ATOM 2116 C CA . PRO A 1 268 ? 9.069 -4.723 -39.158 1.00 75.19 268 PRO A CA 1
ATOM 2117 C C . PRO A 1 268 ? 8.938 -4.282 -37.695 1.00 75.19 268 PRO A C 1
ATOM 2119 O O . PRO A 1 268 ? 9.063 -3.091 -37.392 1.00 75.19 268 PRO A O 1
ATOM 2122 N N . LYS A 1 269 ? 8.629 -5.211 -36.780 1.00 79.00 269 LYS A N 1
ATOM 2123 C CA . LYS A 1 269 ? 8.495 -4.953 -35.343 1.00 79.00 269 LYS A CA 1
ATOM 2124 C C . LYS A 1 269 ? 8.943 -6.179 -34.541 1.00 79.00 269 LYS A C 1
ATOM 2126 O O . LYS A 1 269 ? 8.574 -7.286 -34.921 1.00 79.00 269 LYS A O 1
ATOM 2131 N N . PRO A 1 270 ? 9.658 -5.984 -33.422 1.00 81.62 270 PRO A N 1
ATOM 2132 C CA . PRO A 1 270 ? 9.915 -7.064 -32.483 1.00 81.62 270 PRO A CA 1
ATOM 2133 C C . PRO A 1 270 ? 8.604 -7.506 -31.825 1.00 81.62 270 PRO A C 1
ATOM 2135 O O . PRO A 1 270 ? 7.714 -6.685 -31.575 1.00 81.62 270 PRO A O 1
ATOM 2138 N N . THR A 1 271 ? 8.507 -8.801 -31.550 1.00 85.50 271 THR A N 1
ATOM 2139 C CA . THR A 1 271 ? 7.404 -9.409 -30.801 1.00 85.50 271 THR A CA 1
ATOM 2140 C C . THR A 1 271 ? 7.757 -9.371 -29.317 1.00 85.50 271 THR A C 1
ATOM 2142 O O . THR A 1 271 ? 8.914 -9.585 -28.967 1.00 85.50 271 THR A O 1
ATOM 2145 N N . VAL A 1 272 ? 6.794 -9.039 -28.454 1.00 84.44 272 VAL A N 1
ATOM 2146 C CA . VAL A 1 272 ? 6.967 -8.932 -26.991 1.00 84.44 272 VAL A CA 1
ATOM 2147 C C . VAL A 1 272 ? 6.226 -10.064 -26.305 1.00 84.44 272 VAL A C 1
ATOM 2149 O O . VAL A 1 272 ? 5.074 -10.317 -26.731 1.00 84.44 272 VAL A O 1
#